Protein AF-A0A7S2RE40-F1 (afdb_monomer_lite)

pLDDT: mean 74.84, std 20.54, range [27.86, 97.69]

InterPro domains:
  IPR007828 Inositol oxygenase [PF05153] (252-322)
  IPR016181 Acyl-CoA N-acyltransferase [SSF55729] (37-143)

Structure (mmCIF, N/CA/C/O backbone):
data_AF-A0A7S2RE40-F1
#
_entry.id   AF-A0A7S2RE40-F1
#
loop_
_atom_site.group_PDB
_atom_site.id
_atom_site.type_symbol
_atom_site.label_atom_id
_atom_site.label_alt_id
_atom_site.label_comp_id
_atom_site.label_asym_id
_atom_site.label_entity_id
_atom_site.label_seq_id
_atom_site.pdbx_PDB_ins_code
_atom_site.Cartn_x
_atom_site.Cartn_y
_atom_site.Cartn_z
_atom_site.occupancy
_atom_site.B_iso_or_equiv
_atom_site.auth_seq_id
_atom_site.auth_comp_id
_atom_site.auth_asym_id
_atom_site.auth_atom_id
_atom_site.pdbx_PDB_model_num
ATOM 1 N N . MET A 1 1 ? 23.275 22.420 17.110 1.00 30.58 1 MET A N 1
ATOM 2 C CA . MET A 1 1 ? 22.383 21.833 18.128 1.00 30.58 1 MET A CA 1
ATOM 3 C C . MET A 1 1 ? 21.553 20.824 17.375 1.00 30.58 1 MET A C 1
ATOM 5 O O . MET A 1 1 ? 20.639 21.214 16.664 1.00 30.58 1 MET A O 1
ATOM 9 N N . ASP A 1 2 ? 22.015 19.579 17.411 1.00 27.86 2 ASP A N 1
ATOM 10 C CA . ASP A 1 2 ? 21.487 18.476 16.618 1.00 27.86 2 ASP A CA 1
ATOM 11 C C . ASP A 1 2 ? 20.274 17.878 17.325 1.00 27.86 2 ASP A C 1
ATOM 13 O O . ASP A 1 2 ? 20.379 17.361 18.436 1.00 27.86 2 ASP A O 1
ATOM 17 N N . THR A 1 3 ? 19.116 17.952 16.681 1.00 31.30 3 THR A N 1
ATOM 18 C CA . THR A 1 3 ? 17.920 17.197 17.053 1.00 31.30 3 THR A CA 1
ATOM 19 C C . THR A 1 3 ? 17.956 15.858 16.322 1.00 31.30 3 THR A C 1
ATOM 21 O O . THR A 1 3 ? 17.430 15.729 15.219 1.00 31.30 3 THR A O 1
ATOM 24 N N . SER A 1 4 ? 18.626 14.863 16.906 1.00 29.97 4 SER A N 1
ATOM 25 C CA . SER A 1 4 ? 18.598 13.484 16.413 1.00 29.97 4 SER A CA 1
ATOM 26 C C . SER A 1 4 ? 17.434 12.725 17.056 1.00 29.97 4 SER A C 1
ATOM 28 O O . SER A 1 4 ? 17.599 12.105 18.106 1.00 29.97 4 SER A O 1
ATOM 30 N N . CYS A 1 5 ? 16.259 12.784 16.431 1.00 33.41 5 CYS A N 1
ATOM 31 C CA . CYS A 1 5 ? 15.168 11.846 16.698 1.00 33.41 5 CYS A CA 1
ATOM 32 C C . CYS A 1 5 ? 15.450 10.517 15.973 1.00 33.41 5 CYS A C 1
ATOM 34 O O . CYS A 1 5 ? 15.920 10.509 14.833 1.00 33.41 5 CYS A O 1
ATOM 36 N N . GLY A 1 6 ? 15.219 9.401 16.666 1.00 36.81 6 GLY A N 1
ATOM 37 C CA . GLY A 1 6 ? 15.663 8.051 16.310 1.00 36.81 6 GLY A CA 1
ATOM 38 C C . GLY A 1 6 ? 14.956 7.412 15.113 1.00 36.81 6 GLY A C 1
ATOM 39 O O . GLY A 1 6 ? 14.198 6.465 15.278 1.00 36.81 6 GLY A O 1
ATOM 40 N N . GLY A 1 7 ? 15.260 7.865 13.896 1.00 51.53 7 GLY A N 1
ATOM 41 C CA . GLY A 1 7 ? 15.004 7.074 12.690 1.00 51.53 7 GLY A CA 1
ATOM 42 C C . GLY A 1 7 ? 15.905 5.833 12.639 1.00 51.53 7 GLY A C 1
ATOM 43 O O . GLY A 1 7 ? 16.957 5.795 13.281 1.00 51.53 7 GLY A O 1
ATOM 44 N N . ASP A 1 8 ? 15.554 4.841 11.813 1.00 61.94 8 ASP A N 1
ATOM 45 C CA . ASP A 1 8 ? 16.263 3.556 11.593 1.00 61.94 8 ASP A CA 1
ATOM 46 C C . ASP A 1 8 ? 17.731 3.718 11.100 1.00 61.94 8 ASP A C 1
ATOM 48 O O . ASP A 1 8 ? 18.407 2.777 10.685 1.00 61.94 8 ASP A O 1
ATOM 52 N N . GLY A 1 9 ? 18.251 4.950 11.107 1.00 80.56 9 GLY A N 1
ATOM 53 C CA . GLY A 1 9 ? 19.592 5.336 10.703 1.00 80.56 9 GLY A CA 1
ATOM 54 C C . GLY A 1 9 ? 19.871 5.077 9.236 1.00 80.56 9 GLY A C 1
ATOM 55 O O . GLY A 1 9 ? 21.042 5.032 8.851 1.00 80.56 9 GLY A O 1
ATOM 56 N N . ILE A 1 10 ? 18.824 4.838 8.442 1.00 86.44 10 ILE A N 1
ATOM 57 C CA . ILE A 1 10 ? 18.931 4.565 7.019 1.00 86.44 10 ILE A CA 1
ATOM 58 C C . ILE A 1 10 ? 18.958 5.887 6.271 1.00 86.44 10 ILE A C 1
ATOM 60 O O . ILE A 1 10 ? 18.039 6.692 6.378 1.00 86.44 10 ILE A O 1
ATOM 64 N N . ARG A 1 11 ? 20.008 6.089 5.479 1.00 90.12 11 ARG A N 1
ATOM 65 C CA . ARG A 1 11 ? 20.121 7.226 4.562 1.00 90.12 11 ARG A CA 1
ATOM 66 C C . ARG A 1 11 ? 20.446 6.732 3.163 1.00 90.12 11 ARG A C 1
ATOM 68 O O . ARG A 1 11 ? 21.231 5.794 3.010 1.00 90.12 11 ARG A O 1
ATOM 75 N N . ILE A 1 12 ? 19.848 7.359 2.158 1.00 89.44 12 ILE A N 1
ATOM 76 C CA . ILE A 1 12 ? 20.168 7.120 0.752 1.00 89.44 12 ILE A CA 1
ATOM 77 C C . ILE A 1 12 ? 20.999 8.305 0.275 1.00 89.44 12 ILE A C 1
ATOM 79 O O . ILE A 1 12 ? 20.572 9.448 0.390 1.00 89.44 12 ILE A O 1
ATOM 83 N N . GLU A 1 13 ? 22.191 8.030 -0.233 1.00 92.69 13 GLU A N 1
ATOM 84 C CA . GLU A 1 13 ? 23.054 9.020 -0.867 1.00 92.69 13 GLU A CA 1
ATOM 85 C C . GLU A 1 13 ? 23.056 8.799 -2.374 1.00 92.69 13 GLU A C 1
ATOM 87 O O . GLU A 1 13 ? 23.103 7.660 -2.849 1.00 92.69 13 GLU A O 1
ATOM 92 N N . PHE A 1 14 ? 23.032 9.899 -3.113 1.00 92.69 14 PHE A N 1
ATOM 93 C CA . PHE A 1 14 ? 23.132 9.925 -4.562 1.00 92.69 14 PHE A CA 1
ATOM 94 C C . PHE A 1 14 ? 24.515 10.436 -4.971 1.00 92.69 14 PHE A C 1
ATOM 96 O O . PHE A 1 14 ? 25.034 11.386 -4.386 1.00 92.69 14 PHE A O 1
ATOM 103 N N . ALA A 1 15 ? 25.111 9.796 -5.971 1.00 89.25 15 ALA A N 1
ATOM 104 C CA . ALA A 1 15 ? 26.361 10.215 -6.580 1.00 89.25 15 ALA A CA 1
ATOM 105 C C . ALA A 1 15 ? 26.282 10.037 -8.098 1.00 89.25 15 ALA A C 1
ATOM 107 O O . ALA A 1 15 ? 25.867 8.986 -8.590 1.00 89.25 15 ALA A O 1
ATOM 108 N N . GLN A 1 16 ? 26.739 11.049 -8.826 1.00 88.62 16 GLN A N 1
ATOM 109 C CA . GLN A 1 16 ? 26.875 11.027 -10.276 1.00 88.62 16 GLN A CA 1
ATOM 110 C C . GLN A 1 16 ? 28.360 10.950 -10.639 1.00 88.62 16 GLN A C 1
ATOM 112 O O . GLN A 1 16 ? 29.191 11.608 -10.013 1.00 88.62 16 GLN A O 1
ATOM 117 N N . SER A 1 17 ? 28.701 10.122 -11.625 1.00 84.50 17 SER A N 1
ATOM 118 C CA . SER A 1 17 ? 30.052 10.109 -12.188 1.00 84.50 17 SER A CA 1
ATOM 119 C C . SER A 1 17 ? 30.220 11.277 -13.162 1.00 84.50 17 SER A C 1
ATOM 121 O O . SER A 1 17 ? 29.379 11.476 -14.029 1.00 84.50 17 SER A O 1
ATOM 123 N N . GLU A 1 18 ? 31.313 12.037 -13.062 1.00 71.38 18 GLU A N 1
ATOM 124 C CA . GLU A 1 18 ? 31.610 13.129 -14.009 1.00 71.38 18 GLU A CA 1
ATOM 125 C C . GLU A 1 18 ? 32.033 12.609 -15.394 1.00 71.38 18 GLU A C 1
ATOM 127 O O . GLU A 1 18 ? 31.922 13.314 -16.393 1.00 71.38 18 GLU A O 1
ATOM 132 N N . VAL A 1 19 ? 32.531 11.369 -15.458 1.00 72.06 19 VAL A N 1
ATOM 133 C CA . VAL A 1 19 ? 33.179 10.795 -16.654 1.00 72.06 19 VAL A CA 1
ATOM 134 C C . VAL A 1 19 ? 32.246 9.853 -17.425 1.00 72.06 19 VAL A C 1
ATOM 136 O O . VAL A 1 19 ? 32.556 9.427 -18.533 1.00 72.06 19 VAL A O 1
ATOM 139 N N . GLY A 1 20 ? 31.078 9.532 -16.872 1.00 63.50 20 GLY A N 1
ATOM 140 C CA . GLY A 1 20 ? 30.111 8.650 -17.511 1.00 63.50 20 GLY A CA 1
ATOM 141 C C . GLY A 1 20 ? 28.699 9.031 -17.121 1.00 63.50 20 GLY A C 1
ATOM 142 O O . GLY A 1 20 ? 28.469 9.534 -16.027 1.00 63.50 20 GLY A O 1
ATOM 143 N N . HIS A 1 21 ? 27.742 8.744 -17.995 1.00 86.50 21 HIS A N 1
ATOM 144 C CA . HIS A 1 21 ? 26.311 8.863 -17.724 1.00 86.50 21 HIS A CA 1
ATOM 145 C C . HIS A 1 21 ? 25.829 7.809 -16.700 1.00 86.50 21 HIS A C 1
ATOM 147 O O . HIS A 1 21 ? 24.783 7.189 -16.859 1.00 86.50 21 HIS A O 1
ATOM 153 N N . GLU A 1 22 ? 26.629 7.555 -15.664 1.00 93.50 22 GLU A N 1
ATOM 154 C CA . GLU A 1 22 ? 26.381 6.596 -14.603 1.00 93.50 22 GLU A CA 1
ATOM 155 C C . GLU A 1 22 ? 25.945 7.310 -13.326 1.00 93.50 22 GLU A C 1
ATOM 157 O O . GLU A 1 22 ? 26.607 8.218 -12.812 1.00 93.50 22 GLU A O 1
ATOM 162 N N . TYR A 1 23 ? 24.844 6.815 -12.780 1.00 94.81 23 TYR A N 1
ATOM 163 C CA . TYR A 1 23 ? 24.169 7.329 -11.605 1.00 94.81 23 TYR A CA 1
ATOM 164 C C . TYR A 1 23 ? 24.127 6.248 -10.541 1.00 94.81 23 TYR A C 1
ATOM 166 O O . TYR A 1 23 ? 23.793 5.090 -10.813 1.00 94.81 23 TYR A O 1
ATOM 174 N N . LYS A 1 24 ? 24.490 6.615 -9.316 1.00 96.56 24 LYS A N 1
ATOM 175 C CA . LYS A 1 24 ? 24.690 5.674 -8.225 1.00 96.56 24 LYS A CA 1
ATOM 176 C C . LYS A 1 24 ? 23.915 6.104 -6.992 1.00 96.56 24 LYS A C 1
ATOM 178 O O . LYS A 1 24 ? 24.128 7.186 -6.459 1.00 96.56 24 LYS A O 1
ATOM 183 N N . TRP A 1 25 ? 23.103 5.190 -6.478 1.00 97.00 25 TRP A N 1
ATOM 184 C CA . TRP A 1 25 ? 22.417 5.335 -5.201 1.00 97.00 25 TRP A CA 1
ATOM 185 C C . TRP A 1 25 ? 23.018 4.363 -4.197 1.00 97.00 25 TRP A C 1
ATOM 187 O O . TRP A 1 25 ? 23.187 3.173 -4.479 1.00 97.00 25 TRP A O 1
ATOM 197 N N . LEU A 1 26 ? 23.360 4.864 -3.018 1.00 96.19 26 LEU A N 1
ATOM 198 C CA . LEU A 1 26 ? 23.956 4.102 -1.931 1.00 96.19 26 LEU A CA 1
ATOM 199 C C . LEU A 1 26 ? 23.082 4.200 -0.692 1.00 96.19 26 LEU A C 1
ATOM 201 O O . LEU A 1 26 ? 22.764 5.289 -0.237 1.00 96.19 26 LEU A O 1
ATOM 205 N N . VAL A 1 27 ? 22.742 3.057 -0.107 1.00 93.44 27 VAL A N 1
ATOM 206 C CA . VAL A 1 27 ? 22.011 3.003 1.163 1.00 93.44 27 VAL A CA 1
ATOM 207 C C . VAL A 1 27 ? 23.009 2.775 2.281 1.00 93.44 27 VAL A C 1
ATOM 209 O O . VAL A 1 27 ? 23.760 1.799 2.238 1.00 93.44 27 VAL A O 1
ATOM 212 N N . PHE A 1 28 ? 23.000 3.623 3.298 1.00 93.75 28 PHE A N 1
ATOM 213 C CA . PHE A 1 28 ? 23.795 3.475 4.514 1.00 93.75 28 PHE A CA 1
ATOM 214 C C . PHE A 1 28 ? 22.885 3.231 5.707 1.00 93.75 28 PHE A C 1
ATOM 216 O O . PHE A 1 28 ? 21.726 3.620 5.685 1.00 93.75 28 PHE A O 1
ATOM 223 N N . HIS A 1 29 ? 23.422 2.580 6.735 1.00 92.56 29 HIS A N 1
ATOM 224 C CA . HIS A 1 29 ? 22.742 2.352 8.004 1.00 92.56 29 HIS A CA 1
ATOM 225 C C . HIS A 1 29 ? 23.676 2.762 9.138 1.00 92.56 29 HIS A C 1
ATOM 227 O O . HIS A 1 29 ? 24.836 2.351 9.135 1.00 92.56 29 HIS A O 1
ATOM 233 N N . GLN A 1 30 ? 23.179 3.510 10.123 1.00 91.88 30 GLN A N 1
ATOM 234 C CA . GLN A 1 30 ? 23.982 4.089 11.210 1.00 91.88 30 GLN A CA 1
ATOM 235 C C . GLN A 1 30 ? 24.894 3.085 11.932 1.00 91.88 30 GLN A C 1
ATOM 237 O O . GLN A 1 30 ? 26.035 3.391 12.262 1.00 91.88 30 GLN A O 1
ATOM 242 N N . SER A 1 31 ? 24.423 1.849 12.132 1.00 88.81 31 SER A N 1
ATOM 243 C CA . SER A 1 31 ? 25.182 0.807 12.840 1.00 88.81 31 SER A CA 1
ATOM 244 C C . SER A 1 31 ? 26.182 0.030 11.975 1.00 88.81 31 SER A C 1
ATOM 246 O O . SER A 1 31 ? 26.840 -0.890 12.470 1.00 88.81 31 SER A O 1
ATOM 248 N N . LYS A 1 32 ? 26.285 0.320 10.672 1.00 92.50 32 LYS A N 1
ATOM 249 C CA . LYS A 1 32 ? 27.131 -0.436 9.740 1.00 92.50 32 LYS A CA 1
ATOM 250 C C . LYS A 1 32 ? 28.092 0.485 9.007 1.00 92.50 32 LYS A C 1
ATOM 252 O O . LYS A 1 32 ? 27.717 1.506 8.449 1.00 92.50 32 LYS A O 1
ATOM 257 N N . ARG A 1 33 ? 29.354 0.058 8.936 1.00 92.75 33 ARG A N 1
ATOM 258 C CA . ARG A 1 33 ? 30.359 0.719 8.105 1.00 92.75 33 ARG A CA 1
ATOM 259 C C . ARG A 1 33 ? 30.141 0.370 6.627 1.00 92.75 33 ARG A C 1
ATOM 261 O O . ARG A 1 33 ? 30.079 -0.808 6.255 1.00 92.75 33 ARG A O 1
ATOM 268 N N . GLY A 1 34 ? 30.095 1.407 5.793 1.00 93.94 34 GLY A N 1
ATOM 269 C CA . GLY A 1 34 ? 29.900 1.305 4.345 1.00 93.94 34 GLY A CA 1
ATOM 270 C C . GLY A 1 34 ? 28.441 1.084 3.938 1.00 93.94 34 GLY A C 1
ATOM 271 O O . GLY A 1 34 ? 27.557 0.955 4.783 1.00 93.94 34 GLY A O 1
ATOM 272 N N . SER A 1 35 ? 28.188 1.026 2.630 1.00 95.38 35 SER A N 1
ATOM 273 C CA . SER A 1 35 ? 26.824 0.889 2.120 1.00 95.38 35 SER A CA 1
ATOM 274 C C . SER A 1 35 ? 26.254 -0.516 2.363 1.00 95.38 35 SER A C 1
ATOM 276 O O . SER A 1 35 ? 26.930 -1.542 2.197 1.00 95.38 35 SER A O 1
ATOM 278 N N . ILE A 1 36 ? 24.992 -0.560 2.786 1.00 96.88 36 ILE A N 1
ATOM 279 C CA . ILE A 1 36 ? 24.172 -1.765 2.956 1.00 96.88 36 ILE A CA 1
ATOM 280 C C . ILE A 1 36 ? 23.326 -2.082 1.717 1.00 96.88 36 ILE A C 1
ATOM 282 O O . ILE A 1 36 ? 22.855 -3.210 1.575 1.00 96.88 36 ILE A O 1
ATOM 286 N N . GLY A 1 37 ? 23.178 -1.116 0.812 1.00 96.44 37 GLY A N 1
ATOM 287 C CA . GLY A 1 37 ? 22.546 -1.281 -0.488 1.00 96.44 37 GLY A CA 1
ATOM 288 C C . GLY A 1 37 ? 23.217 -0.404 -1.538 1.00 96.44 37 GLY A C 1
ATOM 289 O O . GLY A 1 37 ? 23.826 0.615 -1.208 1.00 96.44 37 GLY A O 1
ATOM 290 N N . LYS A 1 38 ? 23.138 -0.819 -2.799 1.00 97.56 38 LYS A N 1
ATOM 291 C CA . LYS A 1 38 ? 23.597 -0.031 -3.944 1.00 97.56 38 LYS A CA 1
ATOM 292 C C . LYS A 1 38 ? 22.682 -0.252 -5.141 1.00 97.56 38 LYS A C 1
ATOM 294 O O . LYS A 1 38 ? 22.248 -1.383 -5.363 1.00 97.56 38 LYS A O 1
ATOM 299 N N . LEU A 1 39 ? 22.464 0.803 -5.913 1.00 97.69 39 LEU A N 1
ATOM 300 C CA . LEU A 1 39 ? 21.902 0.756 -7.256 1.00 97.69 39 LEU A CA 1
ATOM 301 C C . LEU A 1 39 ? 22.803 1.569 -8.185 1.00 97.69 39 LEU A C 1
ATOM 303 O O . LEU A 1 39 ? 23.262 2.645 -7.805 1.00 97.69 39 LEU A O 1
ATOM 307 N N . LEU A 1 40 ? 23.081 1.032 -9.370 1.00 96.69 40 LEU A N 1
ATOM 308 C CA . LEU A 1 40 ? 23.791 1.725 -10.440 1.00 96.69 40 LEU A CA 1
ATOM 309 C C . LEU A 1 40 ? 22.920 1.705 -11.694 1.00 96.69 40 LEU A C 1
ATOM 311 O O . LEU A 1 40 ? 22.532 0.625 -12.148 1.00 96.69 40 LEU A O 1
ATOM 315 N N . ALA A 1 41 ? 22.651 2.878 -12.248 1.00 96.06 41 ALA A N 1
ATOM 316 C CA . ALA A 1 41 ? 21.994 3.040 -13.534 1.00 96.06 41 ALA A CA 1
ATOM 317 C C . ALA A 1 41 ? 22.924 3.765 -14.503 1.00 96.06 41 ALA A C 1
ATOM 319 O O . ALA A 1 41 ? 23.727 4.602 -14.102 1.00 96.06 41 ALA A O 1
ATOM 320 N N . GLU A 1 42 ? 22.814 3.429 -15.777 1.00 93.69 42 GLU A N 1
ATOM 321 C CA . GLU A 1 42 ? 23.475 4.110 -16.876 1.00 93.69 42 GLU A CA 1
ATOM 322 C C . GLU A 1 42 ? 22.404 4.727 -17.766 1.00 93.69 42 GLU A C 1
ATOM 324 O O . GLU A 1 42 ? 21.482 4.050 -18.216 1.00 93.69 42 GLU A O 1
ATOM 329 N N . TYR A 1 43 ? 22.528 6.019 -18.011 1.00 88.69 43 TYR A N 1
ATOM 330 C CA . TYR A 1 43 ? 21.716 6.745 -18.967 1.00 88.69 43 TYR A CA 1
ATOM 331 C C . TYR A 1 43 ? 22.397 6.671 -20.330 1.00 88.69 43 TYR A C 1
ATOM 333 O O . TYR A 1 43 ? 23.551 7.073 -20.481 1.00 88.69 43 TYR A O 1
ATOM 341 N N . LYS A 1 44 ? 21.702 6.138 -21.334 1.00 78.62 44 LYS A N 1
ATOM 342 C CA . LYS A 1 44 ? 22.217 6.119 -22.701 1.00 78.62 44 LYS A CA 1
ATOM 343 C C . LYS A 1 44 ? 21.515 7.206 -23.495 1.00 78.62 44 LYS A C 1
ATOM 345 O O . LYS A 1 44 ? 20.367 7.051 -23.892 1.00 78.62 44 LYS A O 1
ATOM 350 N N . CYS A 1 45 ? 22.234 8.293 -23.756 1.00 62.25 45 CYS A N 1
ATOM 351 C CA . CYS A 1 45 ? 21.846 9.233 -24.796 1.00 62.25 45 CYS A CA 1
ATOM 352 C C . CYS A 1 45 ? 22.152 8.558 -26.140 1.00 62.25 45 CYS A C 1
ATOM 354 O O . CYS A 1 45 ? 23.290 8.582 -26.602 1.00 62.25 45 CYS A O 1
ATOM 356 N N . THR A 1 46 ? 21.197 7.825 -26.709 1.00 57.16 46 THR A N 1
ATOM 357 C CA . THR A 1 46 ? 21.349 7.304 -28.071 1.00 57.16 46 THR A CA 1
ATOM 358 C C . THR A 1 46 ? 20.880 8.365 -29.054 1.00 57.16 46 THR A C 1
ATOM 360 O O . THR A 1 46 ? 19.731 8.788 -28.972 1.00 57.16 46 THR A O 1
ATOM 363 N N . ASP A 1 47 ? 21.720 8.722 -30.025 1.00 55.47 47 ASP A N 1
ATOM 364 C CA . ASP A 1 47 ? 21.368 9.629 -31.131 1.00 55.47 47 ASP A CA 1
ATOM 365 C C . ASP A 1 47 ? 20.243 9.077 -32.047 1.00 55.47 47 ASP A C 1
ATOM 367 O O . ASP A 1 47 ? 19.784 9.759 -32.960 1.00 55.47 47 ASP A O 1
ATOM 371 N N . GLU A 1 48 ? 19.785 7.837 -31.824 1.00 46.34 48 GLU A N 1
ATOM 372 C CA . GLU A 1 48 ? 18.902 7.079 -32.724 1.00 46.34 48 GLU A CA 1
ATOM 373 C C . GLU A 1 48 ? 17.412 7.038 -32.317 1.00 46.34 48 GLU A C 1
ATOM 375 O O . GLU A 1 48 ? 16.636 6.282 -32.902 1.00 46.34 48 GLU A O 1
ATOM 380 N N . GLY A 1 49 ? 16.954 7.853 -31.359 1.00 54.66 49 GLY A N 1
ATOM 381 C CA . GLY A 1 49 ? 15.531 7.870 -30.998 1.00 54.66 49 GLY A CA 1
ATOM 382 C C . GLY A 1 49 ? 15.069 9.108 -30.226 1.00 54.66 49 GLY A C 1
ATOM 383 O O . GLY A 1 49 ? 15.874 9.756 -29.566 1.00 54.66 49 GLY A O 1
ATOM 384 N N . PRO A 1 50 ? 13.765 9.446 -30.286 1.00 50.03 50 PRO A N 1
ATOM 385 C CA . PRO A 1 50 ? 13.216 10.646 -29.653 1.00 50.03 50 PRO A CA 1
ATOM 386 C C . PRO A 1 50 ? 13.164 10.581 -28.120 1.00 50.03 50 PRO A C 1
ATOM 388 O O . PRO A 1 50 ? 12.966 11.619 -27.498 1.00 50.03 50 PRO A O 1
ATOM 391 N N . ASN A 1 51 ? 13.348 9.402 -27.514 1.00 58.28 51 ASN A N 1
ATOM 392 C CA . ASN A 1 51 ? 13.245 9.218 -26.071 1.00 58.28 51 ASN A CA 1
ATOM 393 C C . ASN A 1 51 ? 14.440 8.415 -25.527 1.00 58.28 51 ASN A C 1
ATOM 395 O O . ASN A 1 51 ? 14.611 7.260 -25.928 1.00 58.28 51 ASN A O 1
ATOM 399 N N . PRO A 1 52 ? 15.253 8.983 -24.621 1.00 68.06 52 PRO A N 1
ATOM 400 C CA . PRO A 1 52 ? 16.359 8.260 -24.015 1.00 68.06 52 PRO A CA 1
ATOM 401 C C . PRO A 1 52 ? 15.833 7.246 -22.991 1.00 68.06 52 PRO A C 1
ATOM 403 O O . PRO A 1 52 ? 15.037 7.577 -22.108 1.00 68.06 52 PRO A O 1
ATOM 406 N N . ASP A 1 53 ? 16.306 6.006 -23.098 1.00 82.88 53 ASP A N 1
ATOM 407 C CA . ASP A 1 53 ? 16.074 4.973 -22.094 1.00 82.88 53 ASP A CA 1
ATOM 408 C C . ASP A 1 53 ? 17.306 4.820 -21.196 1.00 82.88 53 ASP A C 1
ATOM 410 O O . ASP A 1 53 ? 18.459 4.855 -21.642 1.00 82.88 53 ASP A O 1
ATOM 414 N N . ALA A 1 54 ? 17.062 4.581 -19.912 1.00 93.06 54 ALA A N 1
ATOM 415 C CA . ALA A 1 54 ? 18.104 4.223 -18.960 1.00 93.06 54 ALA A CA 1
ATOM 416 C C . ALA A 1 54 ? 18.218 2.701 -18.799 1.00 93.06 54 ALA A C 1
ATOM 418 O O . ALA A 1 54 ? 17.288 1.942 -19.081 1.00 93.06 54 ALA A O 1
ATOM 419 N N . PHE A 1 55 ? 19.355 2.236 -18.288 1.00 94.25 55 PHE A N 1
ATOM 420 C CA . PHE A 1 55 ? 19.594 0.830 -17.990 1.00 94.25 55 PHE A CA 1
ATOM 421 C C . PHE A 1 55 ? 20.145 0.650 -16.574 1.00 94.25 55 PHE A C 1
ATOM 423 O O . PHE A 1 55 ? 21.186 1.204 -16.223 1.00 94.25 55 PHE A O 1
ATOM 430 N N . ILE A 1 56 ? 19.482 -0.156 -15.746 1.00 96.19 56 ILE A N 1
ATOM 431 C CA . ILE A 1 56 ? 19.966 -0.491 -14.402 1.00 96.19 56 ILE A CA 1
ATOM 432 C C . ILE A 1 56 ? 20.981 -1.627 -14.520 1.00 96.19 56 ILE A C 1
ATOM 434 O O . ILE A 1 56 ? 20.627 -2.772 -14.790 1.00 96.19 56 ILE A O 1
ATOM 438 N N . LYS A 1 57 ? 22.255 -1.306 -14.273 1.00 94.75 57 LYS A N 1
ATOM 439 C CA . LYS A 1 57 ? 23.377 -2.257 -14.326 1.00 94.75 57 LYS A CA 1
ATOM 440 C C . LYS A 1 57 ? 23.409 -3.187 -13.124 1.00 94.75 57 LYS A C 1
ATOM 442 O O . LYS A 1 57 ? 23.751 -4.357 -13.240 1.00 94.75 57 LYS A O 1
ATOM 447 N N . THR A 1 58 ? 23.139 -2.657 -11.934 1.00 95.19 58 THR A N 1
ATOM 448 C CA . THR A 1 58 ? 23.163 -3.467 -10.717 1.00 95.19 58 THR A CA 1
ATOM 449 C C . THR A 1 58 ? 22.249 -2.896 -9.655 1.00 95.19 58 THR A C 1
ATOM 451 O O . THR A 1 58 ? 22.164 -1.685 -9.464 1.00 95.19 58 THR A O 1
ATOM 454 N N . ILE A 1 59 ? 21.622 -3.793 -8.907 1.00 96.44 59 ILE A N 1
ATOM 455 C CA . ILE A 1 59 ? 20.964 -3.500 -7.646 1.00 96.44 59 ILE A CA 1
ATOM 456 C C . ILE A 1 59 ? 21.328 -4.598 -6.656 1.00 96.44 59 ILE A C 1
ATOM 458 O O . ILE A 1 59 ? 21.316 -5.786 -6.971 1.00 96.44 59 ILE A O 1
ATOM 462 N N . SER A 1 60 ? 21.695 -4.215 -5.439 1.00 96.12 60 SER A N 1
ATOM 463 C CA . SER A 1 60 ? 21.993 -5.195 -4.400 1.00 96.12 60 SER A CA 1
ATOM 464 C C . SER A 1 60 ? 21.722 -4.633 -3.018 1.00 96.12 60 SER A C 1
ATOM 466 O O . SER A 1 60 ? 21.982 -3.464 -2.741 1.00 96.12 60 SER A O 1
ATOM 468 N N . VAL A 1 61 ? 21.230 -5.502 -2.140 1.00 95.56 61 VAL A N 1
ATOM 469 C CA . VAL A 1 61 ? 21.025 -5.234 -0.717 1.00 95.56 61 VAL A CA 1
ATOM 470 C C . VAL A 1 61 ? 21.671 -6.371 0.066 1.00 95.56 61 VAL A C 1
ATOM 472 O O . VAL A 1 61 ? 21.482 -7.552 -0.264 1.00 95.56 61 VAL A O 1
ATOM 475 N N . ARG A 1 62 ? 22.454 -6.025 1.094 1.00 95.12 62 ARG A N 1
ATOM 476 C CA . ARG A 1 62 ? 23.109 -7.001 1.976 1.00 95.12 62 ARG A CA 1
ATOM 477 C C . ARG A 1 62 ? 22.071 -7.922 2.616 1.00 95.12 62 ARG A C 1
ATOM 479 O O . ARG A 1 62 ? 21.013 -7.458 3.029 1.00 95.12 62 ARG A O 1
ATOM 486 N N . ASN A 1 63 ? 22.402 -9.207 2.765 1.00 94.06 63 ASN A N 1
ATOM 487 C CA . ASN A 1 63 ? 21.469 -10.244 3.232 1.00 94.06 63 ASN A CA 1
ATOM 488 C C . ASN A 1 63 ? 20.714 -9.870 4.515 1.00 94.06 63 ASN A C 1
ATOM 490 O O . ASN A 1 63 ? 19.502 -10.034 4.560 1.00 94.06 63 ASN A O 1
ATOM 494 N N . ALA A 1 64 ? 21.407 -9.299 5.505 1.00 92.75 64 ALA A N 1
ATOM 495 C CA . ALA A 1 64 ? 20.824 -8.899 6.790 1.00 92.75 64 ALA A CA 1
ATOM 496 C C . ALA A 1 64 ? 19.753 -7.790 6.697 1.00 92.75 64 ALA A C 1
ATOM 498 O O . ALA A 1 64 ? 19.027 -7.562 7.657 1.00 92.75 64 ALA A O 1
ATOM 499 N N . PHE A 1 65 ? 19.669 -7.098 5.558 1.00 90.25 65 PHE A N 1
ATOM 500 C CA . PHE A 1 65 ? 18.726 -6.007 5.305 1.00 90.25 65 PHE A CA 1
ATOM 501 C C . PHE A 1 65 ? 17.748 -6.323 4.162 1.00 90.25 65 PHE A C 1
ATOM 503 O O . PHE A 1 65 ? 16.960 -5.468 3.757 1.00 90.25 65 PHE A O 1
ATOM 510 N N . ARG A 1 66 ? 17.779 -7.548 3.619 1.00 88.50 66 ARG A N 1
ATOM 511 C CA . ARG A 1 66 ? 16.762 -8.012 2.666 1.00 88.50 66 ARG A CA 1
ATOM 512 C C . ARG A 1 66 ? 15.424 -8.193 3.391 1.00 88.50 66 ARG A C 1
ATOM 514 O O . ARG A 1 66 ? 15.397 -8.422 4.593 1.00 88.50 66 ARG A O 1
ATOM 521 N N . GLY A 1 67 ? 14.318 -8.073 2.657 1.00 83.94 67 GLY A N 1
ATOM 522 C CA . GLY A 1 67 ? 12.964 -8.120 3.229 1.00 83.94 67 GLY A CA 1
ATOM 523 C C . GLY A 1 67 ? 12.482 -6.799 3.839 1.00 83.94 67 GLY A C 1
ATOM 524 O O . GLY A 1 67 ? 11.329 -6.707 4.223 1.00 83.94 67 GLY A O 1
ATOM 525 N N . ARG A 1 68 ? 13.330 -5.761 3.873 1.00 84.50 68 ARG A N 1
ATOM 526 C CA . ARG A 1 68 ? 12.971 -4.399 4.315 1.00 84.50 68 ARG A CA 1
ATOM 527 C C . ARG A 1 68 ? 12.632 -3.449 3.159 1.00 84.50 68 ARG A C 1
ATOM 529 O O . ARG A 1 68 ? 12.800 -2.244 3.283 1.00 84.50 68 ARG A O 1
ATOM 536 N N . ASN A 1 69 ? 12.305 -3.987 1.984 1.00 84.69 69 ASN A N 1
ATOM 537 C CA . ASN A 1 69 ? 11.980 -3.226 0.764 1.00 84.69 69 ASN A CA 1
ATOM 538 C C . ASN A 1 69 ? 13.024 -2.201 0.285 1.00 84.69 69 ASN A C 1
ATOM 540 O O . ASN A 1 69 ? 12.740 -1.418 -0.615 1.00 84.69 69 ASN A O 1
ATOM 544 N N . LEU A 1 70 ? 14.259 -2.235 0.795 1.00 89.56 70 LEU A N 1
ATOM 545 C CA . LEU A 1 70 ? 15.308 -1.293 0.384 1.00 89.56 70 LEU A CA 1
ATOM 546 C C . LEU A 1 70 ? 15.608 -1.353 -1.117 1.00 89.56 70 LEU A C 1
ATOM 548 O O . LEU A 1 70 ? 15.942 -0.338 -1.716 1.00 89.56 70 LEU A O 1
ATOM 552 N N . ALA A 1 71 ? 15.469 -2.530 -1.732 1.00 92.62 71 ALA A N 1
ATOM 553 C CA . ALA A 1 71 ? 15.611 -2.680 -3.177 1.00 92.62 71 ALA A CA 1
ATOM 554 C C . ALA A 1 71 ? 14.494 -1.945 -3.936 1.00 92.62 71 ALA A C 1
ATOM 556 O O . ALA A 1 71 ? 14.781 -1.237 -4.891 1.00 92.62 71 ALA A O 1
ATOM 557 N N . ILE A 1 72 ? 13.245 -2.054 -3.474 1.00 89.50 72 ILE A N 1
ATOM 558 C CA . ILE A 1 72 ? 12.115 -1.321 -4.056 1.00 89.50 72 ILE A CA 1
ATOM 559 C C . ILE A 1 72 ? 12.330 0.182 -3.889 1.00 89.50 72 ILE A C 1
ATOM 561 O O . ILE A 1 72 ? 12.260 0.908 -4.869 1.00 89.50 72 ILE A O 1
ATOM 565 N N . LYS A 1 73 ? 12.708 0.648 -2.691 1.00 86.88 73 LYS A N 1
ATOM 566 C CA . LYS A 1 73 ? 12.973 2.076 -2.458 1.00 86.88 73 LYS A CA 1
ATOM 567 C C . LYS A 1 73 ? 14.075 2.618 -3.372 1.00 86.88 73 LYS A C 1
ATOM 569 O O . LYS A 1 73 ? 13.911 3.691 -3.934 1.00 86.88 73 LYS A O 1
ATOM 574 N N . LEU A 1 74 ? 15.164 1.866 -3.555 1.00 93.38 74 LEU A N 1
ATOM 575 C CA . LEU A 1 74 ? 16.222 2.218 -4.505 1.00 93.38 74 LEU A CA 1
ATOM 576 C C . LEU A 1 74 ? 15.700 2.320 -5.944 1.00 93.38 74 LEU A C 1
ATOM 578 O O . LEU A 1 74 ? 16.056 3.268 -6.638 1.00 93.38 74 LEU A O 1
ATOM 582 N N . LEU A 1 75 ? 14.876 1.362 -6.385 1.00 95.19 75 LEU A N 1
ATOM 583 C CA . LEU A 1 75 ? 14.269 1.382 -7.719 1.00 95.19 75 LEU A CA 1
ATOM 584 C C . LEU A 1 75 ? 13.365 2.600 -7.893 1.00 95.19 75 LEU A C 1
ATOM 586 O O . LEU A 1 75 ? 13.510 3.297 -8.887 1.00 95.19 75 LEU A O 1
ATOM 590 N N . GLU A 1 76 ? 12.489 2.894 -6.932 1.00 88.62 76 GLU A N 1
ATOM 591 C CA . GLU A 1 76 ? 11.608 4.065 -6.998 1.00 88.62 76 GLU A CA 1
ATOM 592 C C . GLU A 1 76 ? 12.405 5.370 -7.056 1.00 88.62 76 GLU A C 1
ATOM 594 O O . GLU A 1 76 ? 12.208 6.158 -7.972 1.00 88.62 76 GLU A O 1
ATOM 599 N N . THR A 1 77 ? 13.379 5.566 -6.159 1.00 89.75 77 THR A N 1
ATOM 600 C CA . THR A 1 77 ? 14.222 6.774 -6.173 1.00 89.75 77 THR A CA 1
ATOM 601 C C . THR A 1 77 ? 14.990 6.925 -7.487 1.00 89.75 77 THR A C 1
ATOM 603 O O . THR A 1 77 ? 15.131 8.034 -7.994 1.00 89.75 77 THR A O 1
ATOM 606 N N . CYS A 1 78 ? 15.465 5.817 -8.062 1.00 94.06 78 CYS A N 1
ATOM 607 C CA . CYS A 1 78 ? 16.106 5.824 -9.371 1.00 94.06 78 CYS A CA 1
ATOM 608 C C . CYS A 1 78 ? 15.122 6.210 -10.483 1.00 94.06 78 CYS A C 1
ATOM 610 O O . CYS A 1 78 ? 15.424 7.102 -11.266 1.00 94.06 78 CYS A O 1
ATOM 612 N N . LYS A 1 79 ? 13.939 5.587 -10.535 1.00 93.69 79 LYS A N 1
ATOM 613 C CA . LYS A 1 79 ? 12.903 5.871 -11.540 1.00 93.69 79 LYS A CA 1
ATOM 614 C C . LYS A 1 79 ? 12.450 7.329 -11.507 1.00 93.69 79 LYS A C 1
ATOM 616 O O . LYS A 1 79 ? 12.368 7.938 -12.568 1.00 93.69 79 LYS A O 1
ATOM 621 N N . THR A 1 80 ? 12.202 7.878 -10.315 1.00 88.38 80 THR A N 1
ATOM 622 C CA . THR A 1 80 ? 11.842 9.292 -10.131 1.00 88.38 80 THR A CA 1
ATOM 623 C C . THR A 1 80 ? 12.915 10.193 -10.725 1.00 88.38 80 THR A C 1
ATOM 625 O O . THR A 1 80 ? 12.610 10.976 -11.612 1.00 88.38 80 THR A O 1
ATOM 628 N N . TYR A 1 81 ? 14.179 9.999 -10.341 1.00 90.62 81 TYR A N 1
ATOM 629 C CA . TYR A 1 81 ? 15.284 10.808 -10.857 1.00 90.62 81 TYR A CA 1
ATOM 630 C C . TYR A 1 81 ? 15.450 10.685 -12.381 1.00 90.62 81 TYR A C 1
ATOM 632 O O . TYR A 1 81 ? 15.604 11.670 -13.093 1.00 90.62 81 TYR A O 1
ATOM 640 N N . LEU A 1 82 ? 15.385 9.464 -12.919 1.00 90.81 82 LEU A N 1
ATOM 641 C CA . LEU A 1 82 ? 15.486 9.242 -14.363 1.00 90.81 82 LEU A CA 1
ATOM 642 C C . LEU A 1 82 ? 14.347 9.934 -15.127 1.00 90.81 82 LEU A C 1
ATOM 644 O O . LEU A 1 82 ? 14.582 10.479 -16.202 1.00 90.81 82 LEU A O 1
ATOM 648 N N . SER A 1 83 ? 13.128 9.917 -14.588 1.00 89.94 83 SER A N 1
ATOM 649 C CA . SER A 1 83 ? 11.965 10.533 -15.226 1.00 89.94 83 SER A CA 1
ATOM 650 C C . SER A 1 83 ? 11.958 12.056 -15.097 1.00 89.94 83 SER A C 1
ATOM 652 O O . SER A 1 83 ? 11.681 12.740 -16.077 1.00 89.94 83 SER A O 1
ATOM 654 N N . GLU A 1 84 ? 12.204 12.583 -13.899 1.00 86.31 84 GLU A N 1
ATOM 655 C CA . GLU A 1 84 ? 12.029 14.002 -13.571 1.00 86.31 84 GLU A CA 1
ATOM 656 C C . GLU A 1 84 ? 13.266 14.825 -13.930 1.00 86.31 84 GLU A C 1
ATOM 658 O O . GLU A 1 84 ? 13.142 15.867 -14.571 1.00 86.31 84 GLU A O 1
ATOM 663 N N . ASP A 1 85 ? 14.460 14.343 -13.579 1.00 87.12 85 ASP A N 1
ATOM 664 C CA . ASP A 1 85 ? 15.707 15.078 -13.798 1.00 87.12 85 ASP A CA 1
ATOM 665 C C . ASP A 1 85 ? 16.310 14.817 -15.184 1.00 87.12 85 ASP A C 1
ATOM 667 O O . ASP A 1 85 ? 16.940 15.708 -15.757 1.00 87.12 85 ASP A O 1
ATOM 671 N N . LEU A 1 86 ? 16.143 13.605 -15.733 1.00 87.81 86 LEU A N 1
ATOM 672 C CA . LEU A 1 86 ? 16.735 13.226 -17.028 1.00 87.81 86 LEU A CA 1
ATOM 673 C C . LEU A 1 86 ? 15.723 13.093 -18.174 1.00 87.81 86 LEU A C 1
ATOM 675 O O . LEU A 1 86 ? 16.137 12.881 -19.313 1.00 87.81 86 LEU A O 1
ATOM 679 N N . GLY A 1 87 ? 14.417 13.191 -17.905 1.00 87.25 87 GLY A N 1
ATOM 680 C CA . GLY A 1 87 ? 13.382 13.079 -18.939 1.00 87.25 87 GLY A CA 1
ATOM 681 C C . GLY A 1 87 ? 13.316 11.706 -19.621 1.00 87.25 87 GLY A C 1
ATOM 682 O O . GLY A 1 87 ? 12.867 11.609 -20.763 1.00 87.25 87 GLY A O 1
ATOM 683 N N . CYS A 1 88 ? 13.783 10.642 -18.959 1.00 89.06 88 CYS A N 1
ATOM 684 C CA . CYS A 1 88 ? 13.702 9.286 -19.496 1.00 89.06 88 CYS A CA 1
ATOM 685 C C . CYS A 1 88 ? 12.240 8.845 -19.592 1.00 89.06 88 CYS A C 1
ATOM 687 O O . CYS A 1 88 ? 11.482 9.005 -18.636 1.00 89.06 88 CYS A O 1
ATOM 689 N N . THR A 1 89 ? 11.861 8.193 -20.692 1.00 90.31 89 THR A N 1
ATOM 690 C CA . THR A 1 89 ? 10.518 7.590 -20.821 1.00 90.31 89 THR A CA 1
ATOM 691 C C . THR A 1 89 ? 10.467 6.143 -20.365 1.00 90.31 89 THR A C 1
ATOM 693 O O . THR A 1 89 ? 9.394 5.563 -20.237 1.00 90.31 89 THR A O 1
ATOM 696 N N . GLY A 1 90 ? 11.624 5.527 -20.141 1.00 92.31 90 GLY A N 1
ATOM 697 C CA . GLY A 1 90 ? 11.716 4.132 -19.762 1.00 92.31 90 GLY A CA 1
ATOM 698 C C . GLY A 1 90 ? 13.036 3.799 -19.089 1.00 92.31 90 GLY A C 1
ATOM 699 O O . GLY A 1 90 ? 14.055 4.472 -19.256 1.00 92.31 90 GLY A O 1
ATOM 700 N N . VAL A 1 91 ? 13.009 2.720 -18.315 1.00 94.69 91 VAL A N 1
ATOM 701 C CA . VAL A 1 91 ? 14.204 2.109 -17.743 1.00 94.69 91 VAL A CA 1
ATOM 702 C C . VAL A 1 91 ? 14.163 0.598 -17.926 1.00 94.69 91 VAL A C 1
ATOM 704 O O . VAL A 1 91 ? 13.158 -0.065 -17.657 1.00 94.69 91 VAL A O 1
ATOM 707 N N . CYS A 1 92 ? 15.276 0.047 -18.390 1.00 94.81 92 CYS A N 1
ATOM 708 C CA . CYS A 1 92 ? 15.460 -1.375 -18.641 1.00 94.81 92 CYS A CA 1
ATOM 709 C C . CYS A 1 92 ? 16.387 -2.001 -17.592 1.00 94.81 92 CYS A C 1
ATOM 711 O O . CYS A 1 92 ? 17.235 -1.328 -17.006 1.00 94.81 92 CYS A O 1
ATOM 713 N N . LEU A 1 93 ? 16.240 -3.303 -17.361 1.00 95.56 93 LEU A N 1
ATOM 714 C CA . LEU A 1 93 ? 17.173 -4.101 -16.568 1.00 95.56 93 LEU A CA 1
ATOM 715 C C . LEU A 1 93 ? 17.215 -5.547 -17.056 1.00 95.56 93 LEU A C 1
ATOM 717 O O . LEU A 1 93 ? 16.305 -6.020 -17.740 1.00 95.56 93 LEU A O 1
ATOM 721 N N . GLU A 1 94 ? 18.254 -6.262 -16.644 1.00 94.31 94 GLU A N 1
ATOM 722 C CA . GLU A 1 94 ? 18.384 -7.705 -16.822 1.00 94.31 94 GLU A CA 1
ATOM 723 C C . GLU A 1 94 ? 18.315 -8.397 -15.456 1.00 94.31 94 GLU A C 1
ATOM 725 O O . GLU A 1 94 ? 19.164 -8.203 -14.587 1.00 94.31 94 GLU A O 1
ATOM 730 N N . ALA A 1 95 ? 17.267 -9.191 -15.236 1.00 94.19 95 ALA A N 1
ATOM 731 C CA . ALA A 1 95 ? 17.101 -9.949 -14.007 1.00 94.19 95 ALA A CA 1
ATOM 732 C C . ALA A 1 95 ? 17.833 -11.292 -14.117 1.00 94.19 95 ALA A C 1
ATOM 734 O O . ALA A 1 95 ? 17.342 -12.206 -14.776 1.00 94.19 95 ALA A O 1
ATOM 735 N N . GLU A 1 96 ? 18.984 -11.417 -13.455 1.00 93.81 96 GLU A N 1
ATOM 736 C CA . GLU A 1 96 ? 19.722 -12.680 -13.310 1.00 93.81 96 GLU A CA 1
ATOM 737 C C . GLU A 1 96 ? 19.058 -13.558 -12.243 1.00 93.81 96 GLU A C 1
ATOM 739 O O . GLU A 1 96 ? 19.394 -13.535 -11.057 1.00 93.81 96 GLU A O 1
ATOM 744 N N . GLU A 1 97 ? 18.030 -14.291 -12.649 1.00 90.31 97 GLU A N 1
ATOM 745 C CA . GLU A 1 97 ? 17.233 -15.102 -11.747 1.00 90.31 97 GLU A CA 1
ATOM 746 C C . GLU A 1 97 ? 17.803 -16.514 -11.605 1.00 90.31 97 GLU A C 1
ATOM 748 O O . GLU A 1 97 ? 17.910 -17.262 -12.574 1.00 90.31 97 GLU A O 1
ATOM 753 N N . ASP A 1 98 ? 18.112 -16.884 -10.365 1.00 90.50 98 ASP A N 1
ATOM 754 C CA . ASP A 1 98 ? 18.474 -18.242 -9.964 1.00 90.50 98 ASP A CA 1
ATOM 755 C C . ASP A 1 98 ? 17.344 -19.228 -10.307 1.00 90.50 98 ASP A C 1
ATOM 757 O O . ASP A 1 98 ? 16.207 -19.092 -9.837 1.00 90.50 98 ASP A O 1
ATOM 761 N N . MET A 1 99 ? 17.669 -20.242 -11.112 1.00 86.69 99 MET A N 1
ATOM 762 C CA . MET A 1 99 ? 16.719 -21.250 -11.583 1.00 86.69 99 MET A CA 1
ATOM 763 C C . MET A 1 99 ? 16.142 -22.106 -10.449 1.00 86.69 99 MET A C 1
ATOM 765 O O . MET A 1 99 ? 15.012 -22.578 -10.567 1.00 86.69 99 MET A O 1
ATOM 769 N N . SER A 1 100 ? 16.860 -22.265 -9.331 1.00 86.31 100 SER A N 1
ATOM 770 C CA . SER A 1 100 ? 16.355 -22.965 -8.141 1.00 86.31 100 SER A CA 1
ATOM 771 C C . SER A 1 100 ? 15.303 -22.151 -7.375 1.00 86.31 100 SER A C 1
ATOM 773 O O . SER A 1 100 ? 14.527 -22.697 -6.589 1.00 86.31 100 SER A O 1
ATOM 775 N N . ARG A 1 101 ? 15.245 -20.832 -7.612 1.00 82.31 101 ARG A N 1
ATOM 776 C CA . ARG A 1 101 ? 14.371 -19.868 -6.927 1.00 82.31 101 ARG A CA 1
ATOM 777 C C . ARG A 1 101 ? 13.566 -19.032 -7.920 1.00 82.31 101 ARG A C 1
ATOM 779 O O . ARG A 1 101 ? 13.472 -17.806 -7.798 1.00 82.31 101 ARG A O 1
ATOM 786 N N . HIS A 1 102 ? 12.967 -19.729 -8.878 1.00 81.81 102 HIS A N 1
ATOM 787 C CA . HIS A 1 102 ? 12.167 -19.157 -9.951 1.00 81.81 102 HIS A CA 1
ATOM 788 C C . HIS A 1 102 ? 11.090 -18.184 -9.446 1.00 81.81 102 HIS A C 1
ATOM 790 O O . HIS A 1 102 ? 10.385 -18.454 -8.474 1.00 81.81 102 HIS A O 1
ATOM 796 N N . GLY A 1 103 ? 10.945 -17.052 -10.133 1.00 80.31 103 GLY A N 1
ATOM 797 C CA . GLY A 1 103 ? 9.920 -16.044 -9.871 1.00 80.31 103 GLY A CA 1
ATOM 798 C C . GLY A 1 103 ? 10.225 -15.084 -8.721 1.00 80.31 103 GLY A C 1
ATOM 799 O O . GLY A 1 103 ? 9.506 -14.099 -8.571 1.00 80.31 103 GLY A O 1
ATOM 800 N N . LYS A 1 104 ? 11.273 -15.302 -7.916 1.00 86.88 104 LYS A N 1
ATOM 801 C CA . LYS A 1 104 ? 11.551 -14.424 -6.770 1.00 86.88 104 LYS A CA 1
ATOM 802 C C . LYS A 1 104 ? 12.168 -13.089 -7.178 1.00 86.88 104 LYS A C 1
ATOM 804 O O . LYS A 1 104 ? 11.734 -12.051 -6.684 1.00 86.88 104 LYS A O 1
ATOM 809 N N . LEU A 1 105 ? 13.186 -13.100 -8.041 1.00 90.69 105 LEU A N 1
ATOM 810 C CA . LEU A 1 105 ? 13.836 -11.858 -8.471 1.00 90.69 105 LEU A CA 1
ATOM 811 C C . LEU A 1 105 ? 12.983 -11.143 -9.521 1.00 90.69 105 LEU A C 1
ATOM 813 O O . LEU A 1 105 ? 12.768 -9.938 -9.418 1.00 90.69 105 LEU A O 1
ATOM 817 N N . VAL A 1 106 ? 12.423 -11.892 -10.473 1.00 91.88 106 VAL A N 1
ATOM 818 C CA . VAL A 1 106 ? 11.473 -11.339 -11.446 1.00 91.88 106 VAL A CA 1
ATOM 819 C C . VAL A 1 106 ? 10.228 -10.802 -10.738 1.00 91.88 106 VAL A C 1
ATOM 821 O O . VAL A 1 106 ? 9.737 -9.738 -11.101 1.00 91.88 106 VAL A O 1
ATOM 824 N N . GLY A 1 107 ? 9.741 -11.486 -9.698 1.00 87.94 107 GLY A N 1
ATOM 825 C CA . GLY A 1 107 ? 8.626 -11.025 -8.868 1.00 87.94 107 GLY A CA 1
ATOM 826 C C . GLY A 1 107 ? 8.910 -9.692 -8.174 1.00 87.94 107 GLY A C 1
ATOM 827 O O . GLY A 1 107 ? 8.069 -8.801 -8.229 1.00 87.94 107 GLY A O 1
ATOM 828 N N . LEU A 1 108 ? 10.114 -9.513 -7.613 1.00 89.62 108 LEU A N 1
ATOM 829 C CA . LEU A 1 108 ? 10.548 -8.240 -7.019 1.00 89.62 108 LEU A CA 1
ATOM 830 C C . LEU A 1 108 ? 10.517 -7.088 -8.037 1.00 89.62 108 LEU A C 1
ATOM 832 O O . LEU A 1 108 ? 10.067 -5.987 -7.726 1.00 89.62 108 LEU A O 1
ATOM 836 N N . TYR A 1 109 ? 10.999 -7.322 -9.258 1.00 94.75 109 TYR A N 1
ATOM 837 C CA . TYR A 1 109 ? 10.977 -6.286 -10.289 1.00 94.75 109 TYR A CA 1
ATOM 838 C C . TYR A 1 109 ? 9.568 -6.026 -10.817 1.00 94.75 109 TYR A C 1
ATOM 840 O O . TYR A 1 109 ? 9.212 -4.870 -11.038 1.00 94.75 109 TYR A O 1
ATOM 848 N N . LYS A 1 110 ? 8.729 -7.062 -10.938 1.00 89.69 110 LYS A N 1
ATOM 849 C CA . LYS A 1 110 ? 7.305 -6.896 -11.254 1.00 89.69 110 LYS A CA 1
ATOM 850 C C . LYS A 1 110 ? 6.594 -6.025 -10.224 1.00 89.69 110 LYS A C 1
ATOM 852 O O . LYS A 1 110 ? 5.896 -5.100 -10.622 1.00 89.69 110 LYS A O 1
ATOM 857 N N . SER A 1 111 ? 6.837 -6.242 -8.927 1.00 82.31 111 SER A N 1
ATOM 858 C CA . SER A 1 111 ? 6.272 -5.383 -7.876 1.00 82.31 111 SER A CA 1
ATOM 859 C C . SER A 1 111 ? 6.803 -3.947 -7.915 1.00 82.31 111 SER A C 1
ATOM 861 O O . SER A 1 111 ? 6.155 -3.049 -7.403 1.00 82.31 111 SER A O 1
ATOM 863 N N . ALA A 1 112 ? 7.960 -3.710 -8.542 1.00 86.44 112 ALA A N 1
ATOM 864 C CA . ALA A 1 112 ? 8.486 -2.368 -8.810 1.00 86.44 112 ALA A CA 1
ATOM 865 C C . ALA A 1 112 ? 7.996 -1.778 -10.152 1.00 86.44 112 ALA A C 1
ATOM 867 O O . ALA A 1 112 ? 8.539 -0.776 -10.624 1.00 86.44 112 ALA A O 1
ATOM 868 N N . GLY A 1 113 ? 7.010 -2.402 -10.806 1.00 89.06 113 GLY A N 1
ATOM 869 C CA . GLY A 1 113 ? 6.412 -1.926 -12.056 1.00 89.06 113 GLY A CA 1
ATOM 870 C C . GLY A 1 113 ? 7.150 -2.331 -13.336 1.00 89.06 113 GLY A C 1
ATOM 871 O O . GLY A 1 113 ? 6.824 -1.824 -14.411 1.00 89.06 113 GLY A O 1
ATOM 872 N N . PHE A 1 114 ? 8.131 -3.236 -13.268 1.00 94.00 114 PHE A N 1
ATOM 873 C CA . PHE A 1 114 ? 8.799 -3.755 -14.462 1.00 94.00 114 PHE A CA 1
ATOM 874 C C . PHE A 1 114 ? 7.991 -4.882 -15.111 1.00 94.00 114 PHE A C 1
ATOM 876 O O . PHE A 1 114 ? 7.476 -5.783 -14.448 1.00 94.00 114 PHE A O 1
ATOM 883 N N . LYS A 1 115 ? 7.953 -4.894 -16.440 1.00 93.62 115 LYS A N 1
ATOM 884 C CA . LYS A 1 115 ? 7.342 -5.952 -17.249 1.00 93.62 115 LYS A CA 1
ATOM 885 C C . LYS A 1 115 ? 8.421 -6.707 -18.010 1.00 93.62 115 LYS A C 1
ATOM 887 O O . LYS A 1 115 ? 9.410 -6.120 -18.439 1.00 93.62 115 LYS A O 1
ATOM 892 N N . VAL A 1 116 ? 8.233 -8.014 -18.171 1.00 92.38 116 VAL A N 1
ATOM 893 C CA . VAL A 1 116 ? 9.108 -8.830 -19.025 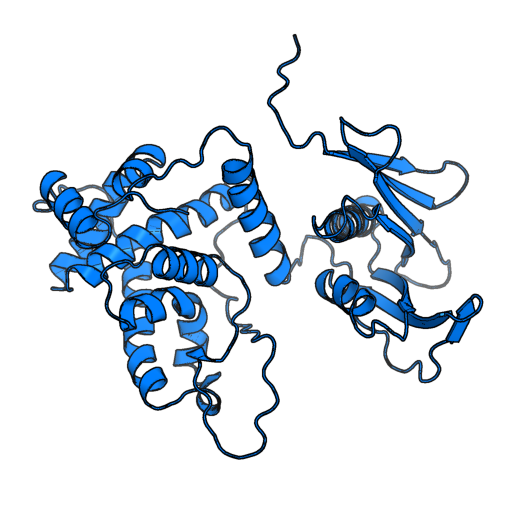1.00 92.38 116 VAL A CA 1
ATOM 894 C C . VAL A 1 116 ? 8.926 -8.367 -20.467 1.00 92.38 116 VAL A C 1
ATOM 896 O O . VAL A 1 116 ? 7.789 -8.231 -20.917 1.00 92.38 116 VAL A O 1
ATOM 899 N N . ILE A 1 117 ? 10.026 -8.120 -21.177 1.00 90.69 117 ILE A N 1
ATOM 900 C CA . ILE A 1 117 ? 9.973 -7.700 -22.580 1.00 90.69 117 ILE A CA 1
ATOM 901 C C . ILE A 1 117 ? 9.542 -8.911 -23.431 1.00 90.69 117 ILE A C 1
ATOM 903 O O . ILE A 1 117 ? 10.249 -9.923 -23.447 1.00 90.69 117 ILE A O 1
ATOM 907 N N . PRO A 1 118 ? 8.377 -8.864 -24.109 1.00 81.75 118 PRO A N 1
ATOM 908 C CA . PRO A 1 118 ? 7.871 -9.994 -24.880 1.00 81.75 118 PRO A CA 1
ATOM 909 C C . PRO A 1 118 ? 8.696 -10.220 -26.154 1.00 81.75 118 PRO A C 1
ATOM 911 O O . PRO A 1 118 ? 9.264 -9.293 -26.720 1.00 81.75 118 PRO A O 1
ATOM 914 N N . GLY A 1 119 ? 8.727 -11.463 -26.640 1.00 75.00 119 GLY A N 1
ATOM 915 C CA . GLY A 1 119 ? 9.343 -11.808 -27.929 1.00 75.00 119 GLY A CA 1
ATOM 916 C C . GLY A 1 119 ? 10.802 -12.267 -27.865 1.00 75.00 119 GLY A C 1
ATOM 917 O O . GLY A 1 119 ? 11.295 -12.817 -28.847 1.00 75.00 119 GLY A O 1
ATOM 918 N N . ILE A 1 120 ? 11.464 -12.158 -26.712 1.00 69.56 120 ILE A N 1
ATOM 919 C CA . ILE A 1 120 ? 12.784 -12.761 -26.486 1.00 69.56 120 ILE A CA 1
ATOM 920 C C . ILE A 1 120 ? 12.556 -14.222 -26.075 1.00 69.56 120 ILE A C 1
ATOM 922 O O . ILE A 1 120 ? 12.390 -14.541 -24.900 1.00 69.56 120 ILE A O 1
ATOM 926 N N . LYS A 1 121 ? 12.440 -15.106 -27.076 1.00 56.97 121 LYS A N 1
ATOM 927 C CA . LYS A 1 121 ? 12.222 -16.552 -26.868 1.00 56.97 121 LYS A CA 1
ATOM 928 C C . LYS A 1 121 ? 13.443 -17.256 -26.265 1.00 56.97 121 LYS A C 1
ATOM 930 O O . LYS A 1 121 ? 13.277 -18.284 -25.615 1.00 56.97 121 LYS A O 1
ATOM 935 N N . ASP A 1 122 ? 14.621 -16.653 -26.406 1.00 58.09 122 ASP A N 1
ATOM 936 C CA . ASP A 1 122 ? 15.885 -17.168 -25.893 1.00 58.09 122 ASP A CA 1
ATOM 937 C C . ASP A 1 122 ? 16.309 -16.343 -24.671 1.00 58.09 122 ASP A C 1
ATOM 939 O O . ASP A 1 122 ? 16.982 -15.319 -24.787 1.00 58.09 122 ASP A O 1
ATOM 943 N N . PHE A 1 123 ? 15.894 -16.757 -23.472 1.00 69.81 123 PHE A N 1
ATOM 944 C CA . PHE A 1 123 ? 16.527 -16.236 -22.261 1.00 69.81 123 PHE A CA 1
ATOM 945 C C . PHE A 1 123 ? 17.964 -16.760 -22.209 1.00 69.81 123 PHE A C 1
ATOM 947 O O . PHE A 1 123 ? 18.223 -17.951 -22.393 1.00 69.81 123 PHE A O 1
ATOM 954 N N . LYS A 1 124 ? 18.921 -15.869 -21.956 1.00 84.31 124 LYS A N 1
ATOM 955 C CA . LYS A 1 124 ? 20.320 -16.261 -21.795 1.00 84.31 124 LYS A CA 1
ATOM 956 C C . LYS A 1 124 ? 20.458 -17.048 -20.492 1.00 84.31 124 LYS A C 1
ATOM 958 O O . LYS A 1 124 ? 20.050 -16.565 -19.438 1.00 84.31 124 LYS A O 1
ATOM 963 N N . LEU A 1 125 ? 21.034 -18.245 -20.556 1.00 88.06 125 LEU A N 1
ATOM 964 C CA . LEU A 1 125 ? 21.435 -19.000 -19.370 1.00 88.06 125 LEU A CA 1
ATOM 965 C C . LEU A 1 125 ? 22.888 -18.668 -19.017 1.00 88.06 125 LEU A C 1
ATOM 967 O O . LEU A 1 125 ? 23.759 -18.647 -19.888 1.00 88.06 125 LEU A O 1
ATOM 971 N N . LEU A 1 126 ? 23.143 -18.402 -17.740 1.00 88.62 126 LEU A N 1
ATOM 972 C CA . LEU A 1 126 ? 24.470 -18.195 -17.173 1.00 88.62 126 LEU A CA 1
ATOM 973 C C . LEU A 1 126 ? 24.776 -19.335 -16.204 1.00 88.62 126 LEU A C 1
ATOM 975 O O . LEU A 1 126 ? 23.939 -19.695 -15.377 1.00 88.62 126 LEU A O 1
ATOM 979 N N . TYR A 1 127 ? 25.991 -19.865 -16.290 1.00 90.25 127 TYR A N 1
ATOM 980 C CA . TYR A 1 127 ? 26.480 -20.933 -15.425 1.00 90.25 127 TYR A CA 1
ATOM 981 C C . TYR A 1 127 ? 27.610 -20.389 -14.556 1.00 90.25 127 TYR A C 1
ATOM 983 O O . TYR A 1 127 ? 28.617 -19.912 -15.081 1.00 90.25 127 TYR A O 1
ATOM 991 N N . HIS A 1 128 ? 27.442 -20.462 -13.238 1.00 88.62 128 HIS A N 1
ATOM 992 C CA . HIS A 1 128 ? 28.454 -20.083 -12.254 1.00 88.62 128 HIS A CA 1
ATOM 993 C C . HIS A 1 128 ? 28.710 -21.275 -11.329 1.00 88.62 128 HIS A C 1
ATOM 995 O O . HIS A 1 128 ? 28.103 -21.412 -10.270 1.00 88.62 128 HIS A O 1
ATOM 1001 N N . GLY A 1 129 ? 29.606 -22.170 -11.755 1.00 91.44 129 GLY A N 1
ATOM 1002 C CA . GLY A 1 129 ? 29.820 -23.449 -11.076 1.00 91.44 129 GLY A CA 1
ATOM 1003 C C . GLY A 1 129 ? 28.590 -24.348 -11.206 1.00 91.44 129 GLY A C 1
ATOM 1004 O O . GLY A 1 129 ? 28.125 -24.583 -12.320 1.00 91.44 129 GLY A O 1
ATOM 1005 N N . ASP A 1 130 ? 28.061 -24.806 -10.071 1.00 90.62 130 ASP A N 1
ATOM 1006 C CA . ASP A 1 130 ? 26.852 -25.640 -10.006 1.00 90.62 130 ASP A CA 1
ATOM 1007 C C . ASP A 1 130 ? 25.549 -24.815 -10.031 1.00 90.62 130 ASP A C 1
ATOM 1009 O O . ASP A 1 130 ? 24.452 -25.374 -10.064 1.00 90.62 130 ASP A O 1
ATOM 1013 N N . GLU A 1 131 ? 25.648 -23.481 -10.017 1.00 90.12 131 GLU A N 1
ATOM 1014 C CA . GLU A 1 131 ? 24.495 -22.584 -10.057 1.00 90.12 131 GLU A CA 1
ATOM 1015 C C . GLU A 1 131 ? 24.148 -22.184 -11.497 1.00 90.12 131 GLU A C 1
ATOM 1017 O O . GLU A 1 131 ? 25.015 -21.838 -12.308 1.00 90.12 131 GLU A O 1
ATOM 1022 N N . MET A 1 132 ? 22.849 -22.189 -11.802 1.00 89.88 132 MET A N 1
ATOM 1023 C CA . MET A 1 132 ? 22.303 -21.810 -13.103 1.00 89.88 132 MET A CA 1
ATOM 1024 C C . MET A 1 132 ? 21.356 -20.623 -12.941 1.00 89.88 132 MET A C 1
ATOM 1026 O O . MET A 1 132 ? 20.394 -20.675 -12.172 1.00 89.88 132 MET A O 1
ATOM 1030 N N . TYR A 1 133 ? 21.602 -19.576 -13.718 1.00 90.50 133 TYR A N 1
ATOM 1031 C CA . TYR A 1 133 ? 20.801 -18.361 -13.733 1.00 90.50 133 TYR A CA 1
ATOM 1032 C C . TYR A 1 133 ? 20.188 -18.172 -15.114 1.00 90.50 133 TYR A C 1
ATOM 1034 O O . TYR A 1 133 ? 20.849 -18.398 -16.127 1.00 90.50 133 TYR A O 1
ATOM 1042 N N . ARG A 1 134 ? 18.940 -17.714 -15.172 1.00 91.81 134 ARG A N 1
ATOM 1043 C CA . ARG A 1 134 ? 18.343 -17.184 -16.399 1.00 91.81 134 ARG A CA 1
ATOM 1044 C C . ARG A 1 134 ? 18.368 -15.666 -16.364 1.00 91.81 134 ARG A C 1
ATOM 1046 O O . ARG A 1 134 ? 18.029 -15.065 -15.352 1.00 91.81 134 ARG A O 1
ATOM 1053 N N . VAL A 1 135 ? 18.724 -15.049 -17.477 1.00 92.31 135 VAL A N 1
ATOM 1054 C CA . VAL A 1 135 ? 18.656 -13.599 -17.644 1.00 92.31 135 VAL A CA 1
ATOM 1055 C C . VAL A 1 135 ? 17.307 -13.251 -18.253 1.00 92.31 135 VAL A C 1
ATOM 1057 O O . VAL A 1 135 ? 17.005 -13.653 -19.378 1.00 92.31 135 VAL A O 1
ATOM 1060 N N . VAL A 1 136 ? 16.485 -12.524 -17.500 1.00 92.19 136 VAL A N 1
ATOM 1061 C CA . VAL A 1 136 ? 15.157 -12.084 -17.935 1.00 92.19 136 VAL A CA 1
ATOM 1062 C C . VAL A 1 136 ? 15.188 -10.574 -18.180 1.00 92.19 136 VAL A C 1
ATOM 1064 O O . VAL A 1 136 ? 15.281 -9.813 -17.215 1.00 92.19 136 VAL A O 1
ATOM 1067 N N . PRO A 1 137 ? 15.117 -10.113 -19.439 1.00 93.19 137 PRO A N 1
ATOM 1068 C CA . PRO A 1 137 ? 15.085 -8.690 -19.752 1.00 93.19 137 PRO A CA 1
ATOM 1069 C C . PRO A 1 137 ? 13.730 -8.090 -19.366 1.00 93.19 137 PRO A C 1
ATOM 1071 O O . PRO A 1 137 ? 12.665 -8.634 -19.682 1.00 93.19 137 PRO A O 1
ATOM 1074 N N . MET A 1 13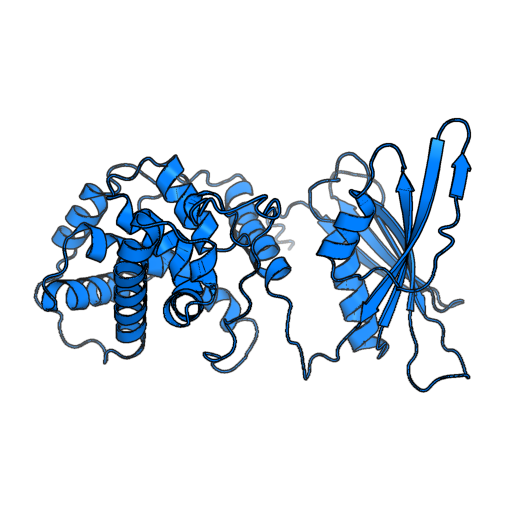8 ? 13.768 -6.960 -18.664 1.00 94.12 138 MET A N 1
ATOM 1075 C CA . MET A 1 138 ? 12.580 -6.283 -18.154 1.00 94.12 138 MET A CA 1
ATOM 1076 C C . MET A 1 138 ? 12.639 -4.778 -18.412 1.00 94.12 138 MET A C 1
ATOM 1078 O O . MET A 1 138 ? 13.715 -4.183 -18.417 1.00 94.12 138 MET A O 1
ATOM 1082 N N . ARG A 1 139 ? 11.471 -4.159 -18.592 1.00 93.88 139 ARG A N 1
ATOM 1083 C CA . ARG A 1 139 ? 11.304 -2.724 -18.850 1.00 93.88 139 ARG A CA 1
ATOM 1084 C C . ARG A 1 139 ? 10.222 -2.133 -17.955 1.00 93.88 139 ARG A C 1
ATOM 1086 O O . ARG A 1 139 ? 9.175 -2.749 -17.763 1.00 93.88 139 ARG A O 1
ATOM 1093 N N . CYS A 1 140 ? 10.466 -0.941 -17.432 1.00 94.06 140 CYS A N 1
ATOM 1094 C CA . CYS A 1 140 ? 9.479 -0.110 -16.756 1.00 94.06 140 CYS A CA 1
ATOM 1095 C C . CYS A 1 140 ? 9.304 1.182 -17.561 1.00 94.06 140 CYS A C 1
ATOM 1097 O O . CYS A 1 140 ? 10.293 1.847 -17.863 1.00 94.06 140 CYS A O 1
ATOM 1099 N N . GLU A 1 141 ? 8.066 1.515 -17.926 1.00 92.44 141 GLU A N 1
ATOM 1100 C CA . GLU A 1 141 ? 7.750 2.806 -18.546 1.00 92.44 141 GLU A CA 1
ATOM 1101 C C . GLU A 1 141 ? 7.714 3.885 -17.461 1.00 92.44 141 GLU A C 1
ATOM 1103 O O . GLU A 1 141 ? 7.022 3.737 -16.450 1.00 92.44 141 GLU A O 1
ATOM 1108 N N . LEU A 1 142 ? 8.449 4.967 -17.683 1.00 89.19 142 LEU A N 1
ATOM 1109 C CA . LEU A 1 142 ? 8.507 6.139 -16.823 1.00 89.19 142 LEU A CA 1
ATOM 1110 C C . LEU A 1 142 ? 7.570 7.190 -17.417 1.00 89.19 142 LEU A C 1
ATOM 1112 O O . LEU A 1 142 ? 7.780 7.676 -18.527 1.00 89.19 142 LEU A O 1
ATOM 1116 N N . ARG A 1 143 ? 6.475 7.490 -16.716 1.00 72.69 143 ARG A N 1
ATOM 1117 C CA . ARG A 1 143 ? 5.547 8.542 -17.141 1.00 72.69 143 ARG A CA 1
ATOM 1118 C C . ARG A 1 143 ? 5.947 9.855 -16.471 1.00 72.69 143 ARG A C 1
ATOM 1120 O O . ARG A 1 143 ? 6.099 9.845 -15.250 1.00 72.69 143 ARG A O 1
ATOM 1127 N N . PRO A 1 144 ? 6.029 10.970 -17.218 1.00 57.88 144 PRO A N 1
ATOM 1128 C CA . PRO A 1 144 ? 6.122 12.295 -16.623 1.00 57.88 144 PRO A CA 1
ATOM 1129 C C . PRO A 1 144 ? 4.969 12.506 -15.635 1.00 57.88 144 PRO A C 1
ATOM 1131 O O . PRO A 1 144 ? 3.831 12.098 -15.901 1.00 57.88 144 PRO A O 1
ATOM 1134 N N . SER A 1 145 ? 5.278 13.126 -14.499 1.00 47.06 145 SER A N 1
ATOM 1135 C CA . SER A 1 145 ? 4.389 13.334 -13.347 1.00 47.06 145 SER A CA 1
ATOM 1136 C C . SER A 1 145 ? 3.031 13.967 -13.694 1.00 47.06 145 SER A C 1
ATOM 1138 O O . SER A 1 145 ? 2.053 13.720 -12.991 1.00 47.06 145 SER A O 1
ATOM 1140 N N . ASP A 1 146 ? 2.916 14.658 -14.832 1.00 35.19 146 ASP A N 1
ATOM 1141 C CA . ASP A 1 146 ? 1.672 15.271 -15.318 1.00 35.19 146 ASP A CA 1
ATOM 1142 C C . ASP A 1 146 ? 0.571 14.269 -15.738 1.00 35.19 146 ASP A C 1
ATOM 1144 O O . ASP A 1 146 ? -0.580 14.661 -15.943 1.00 35.19 146 ASP A O 1
ATOM 1148 N N . GLN A 1 147 ? 0.874 12.968 -15.857 1.00 38.84 147 GLN A N 1
ATOM 1149 C CA . GLN A 1 147 ? -0.115 11.913 -16.151 1.00 38.84 147 GLN A CA 1
ATOM 1150 C C . GLN A 1 147 ? 0.070 10.645 -15.303 1.00 38.84 147 GLN A C 1
ATOM 1152 O O . GLN A 1 147 ? -0.171 9.519 -15.765 1.00 38.84 147 GLN A O 1
ATOM 1157 N N . ALA A 1 148 ? 0.497 10.803 -14.050 1.00 34.03 148 ALA A N 1
ATOM 1158 C CA . ALA A 1 148 ? 0.641 9.688 -13.124 1.00 34.03 148 ALA A CA 1
ATOM 1159 C C . ALA A 1 148 ? -0.724 9.041 -12.799 1.00 34.03 148 ALA A C 1
ATOM 1161 O O . ALA A 1 148 ? -1.432 9.426 -11.874 1.00 34.03 148 ALA A O 1
ATOM 1162 N N . ILE A 1 149 ? -1.076 7.987 -13.544 1.00 34.03 149 ILE A N 1
ATOM 1163 C CA . ILE A 1 149 ? -1.801 6.854 -12.964 1.00 34.03 149 ILE A CA 1
ATOM 1164 C C . ILE A 1 149 ? -0.742 6.095 -12.177 1.00 34.03 149 ILE A C 1
ATOM 1166 O O . ILE A 1 149 ? 0.012 5.302 -12.741 1.00 34.03 149 ILE A O 1
ATOM 1170 N N . VAL A 1 150 ? -0.637 6.410 -10.895 1.00 34.97 150 VAL A N 1
ATOM 1171 C CA . VAL A 1 150 ? 0.120 5.602 -9.948 1.00 34.97 150 VAL A CA 1
ATOM 1172 C C . VAL A 1 150 ? -0.545 4.217 -9.897 1.00 34.97 150 VAL A C 1
ATOM 1174 O O . VAL A 1 150 ? -1.749 4.149 -9.647 1.00 34.97 150 VAL A O 1
ATOM 1177 N N . PRO A 1 151 ? 0.172 3.105 -10.127 1.00 35.22 151 PRO A N 1
ATOM 1178 C CA . PRO A 1 151 ? -0.314 1.791 -9.724 1.00 35.22 151 PRO A CA 1
ATOM 1179 C C . PRO A 1 151 ? -0.412 1.776 -8.191 1.00 35.22 151 PRO A C 1
ATOM 1181 O O . PRO A 1 151 ? 0.596 1.898 -7.493 1.00 35.22 151 PRO A O 1
ATOM 1184 N N . TRP A 1 152 ? -1.634 1.698 -7.668 1.00 36.38 152 TRP A N 1
ATOM 1185 C CA . TRP A 1 152 ? -1.964 1.889 -6.250 1.00 36.38 152 TRP A CA 1
ATOM 1186 C C . TRP A 1 152 ? -1.397 0.809 -5.305 1.00 36.38 152 TRP A C 1
ATOM 1188 O O . TRP A 1 152 ? -1.461 0.969 -4.087 1.00 36.38 152 TRP A O 1
ATOM 1198 N N . ASP A 1 153 ? -0.774 -0.243 -5.842 1.00 38.91 153 ASP A N 1
ATOM 1199 C CA . ASP A 1 153 ? -0.315 -1.420 -5.088 1.00 38.91 153 ASP A CA 1
ATOM 1200 C C . ASP A 1 153 ? 0.984 -1.190 -4.296 1.00 38.91 153 ASP A C 1
ATOM 1202 O O . ASP A 1 153 ? 1.325 -1.972 -3.409 1.00 38.91 153 ASP A O 1
ATOM 1206 N N . VAL A 1 154 ? 1.732 -0.120 -4.594 1.00 36.84 154 VAL A N 1
ATOM 1207 C CA . VAL A 1 154 ? 3.044 0.149 -3.965 1.00 36.84 154 VAL A CA 1
ATOM 1208 C C . VAL A 1 154 ? 2.961 1.236 -2.887 1.00 36.84 154 VAL A C 1
ATOM 1210 O O . VAL A 1 154 ? 3.717 1.198 -1.914 1.00 36.84 154 VAL A O 1
ATOM 1213 N N . LEU A 1 155 ? 2.003 2.162 -3.001 1.00 37.03 155 LEU A N 1
ATOM 1214 C CA . LEU A 1 155 ? 1.834 3.274 -2.058 1.00 37.03 155 LEU A CA 1
ATOM 1215 C C . LEU A 1 155 ? 1.093 2.872 -0.775 1.00 37.03 155 LEU A C 1
ATOM 1217 O O . LEU A 1 155 ? 1.387 3.419 0.286 1.00 37.03 155 LEU A O 1
ATOM 1221 N N . SER A 1 156 ? 0.209 1.867 -0.825 1.00 47.72 156 SER A N 1
ATOM 1222 C CA . SER A 1 156 ? -0.460 1.354 0.380 1.00 47.72 156 SER A CA 1
ATOM 1223 C C . SER A 1 156 ? 0.514 0.647 1.328 1.00 47.72 156 SER A C 1
ATOM 1225 O O . SER A 1 156 ? 0.375 0.750 2.543 1.00 47.72 156 SER A O 1
ATOM 1227 N N . PHE A 1 157 ? 1.534 -0.033 0.796 1.00 38.81 157 PHE A N 1
ATOM 1228 C CA . PHE A 1 157 ? 2.483 -0.799 1.600 1.00 38.81 157 PHE A CA 1
ATOM 1229 C C . PHE A 1 157 ? 3.606 0.062 2.180 1.00 38.81 157 PHE A C 1
ATOM 1231 O O . PHE A 1 157 ? 3.988 -0.156 3.325 1.00 38.81 157 PHE A O 1
ATOM 1238 N N . SER A 1 158 ? 4.119 1.063 1.451 1.00 38.75 158 SER A N 1
ATOM 1239 C CA . SER A 1 158 ? 5.106 2.001 2.011 1.00 38.75 158 SER A CA 1
ATOM 1240 C C . SER A 1 158 ? 4.512 2.861 3.122 1.00 38.75 158 SER A C 1
ATOM 1242 O O . SER A 1 158 ? 5.201 3.131 4.098 1.00 38.75 158 SER A O 1
ATOM 1244 N N . PHE A 1 159 ? 3.235 3.230 3.000 1.00 43.91 159 PHE A N 1
ATOM 1245 C CA . PHE A 1 159 ? 2.544 4.037 3.999 1.00 43.91 159 PHE A CA 1
ATOM 1246 C C . PHE A 1 159 ? 2.038 3.198 5.181 1.00 43.91 159 PHE A C 1
ATOM 1248 O O . PHE A 1 159 ? 2.210 3.591 6.331 1.00 43.91 159 PHE A O 1
ATOM 1255 N N . ALA A 1 160 ? 1.545 1.975 4.936 1.00 42.50 160 ALA A N 1
ATOM 1256 C CA . ALA A 1 160 ? 1.314 1.001 6.004 1.00 42.50 160 ALA A CA 1
ATOM 1257 C C . ALA A 1 160 ? 2.612 0.685 6.760 1.00 42.50 160 ALA A C 1
ATOM 1259 O O . ALA A 1 160 ? 2.567 0.535 7.970 1.00 42.50 160 ALA A O 1
ATOM 1260 N N . MET A 1 161 ? 3.764 0.647 6.078 1.00 42.91 161 MET A N 1
ATOM 1261 C CA . MET A 1 161 ? 5.090 0.522 6.691 1.00 42.91 161 MET A CA 1
ATOM 1262 C C . MET A 1 161 ? 5.554 1.796 7.402 1.00 42.91 161 MET A C 1
ATOM 1264 O O . MET A 1 161 ? 6.330 1.671 8.334 1.00 42.91 161 MET A O 1
ATOM 1268 N N . GLU A 1 162 ? 5.133 2.999 7.006 1.00 44.78 162 GLU A N 1
ATOM 1269 C CA . GLU A 1 162 ? 5.396 4.236 7.762 1.00 44.78 162 GLU A CA 1
ATOM 1270 C C . GLU A 1 162 ? 4.573 4.273 9.053 1.00 44.78 162 GLU A C 1
ATOM 1272 O O . GLU A 1 162 ? 5.151 4.511 10.111 1.00 44.78 162 GLU A O 1
ATOM 1277 N N . LEU A 1 163 ? 3.296 3.870 9.010 1.00 41.31 163 LEU A N 1
ATOM 1278 C CA . LEU A 1 163 ? 2.484 3.627 10.209 1.00 41.31 163 LEU A CA 1
ATOM 1279 C C . LEU A 1 163 ? 3.080 2.514 11.076 1.00 41.31 163 LEU A C 1
ATOM 1281 O O . LEU A 1 163 ? 3.226 2.656 12.287 1.00 41.31 163 LEU A O 1
ATOM 1285 N N . GLN A 1 164 ? 3.482 1.407 10.447 1.00 40.47 164 GLN A N 1
ATOM 1286 C CA . GLN A 1 164 ? 4.160 0.313 11.125 1.00 40.47 164 GLN A CA 1
ATOM 1287 C C . GLN A 1 164 ? 5.510 0.774 11.672 1.00 40.47 164 GLN A C 1
ATOM 1289 O O . GLN A 1 164 ? 5.909 0.279 12.708 1.00 40.47 164 GLN A O 1
ATOM 1294 N N . ASN A 1 165 ? 6.211 1.714 11.037 1.00 40.09 165 ASN A N 1
ATOM 1295 C CA . ASN A 1 165 ? 7.488 2.245 11.509 1.00 40.09 165 ASN A CA 1
ATOM 1296 C C . ASN A 1 165 ? 7.302 3.227 12.666 1.00 40.09 165 ASN A C 1
ATOM 1298 O O . ASN A 1 165 ? 8.133 3.198 13.562 1.00 40.09 165 ASN A O 1
ATOM 1302 N N . GLU A 1 166 ? 6.237 4.028 12.719 1.00 42.22 166 GLU A N 1
ATOM 1303 C CA . GLU A 1 166 ? 5.889 4.793 13.928 1.00 42.22 166 GLU A CA 1
ATOM 1304 C C . GLU A 1 166 ? 5.521 3.858 15.094 1.00 42.22 166 GLU A C 1
ATOM 1306 O O . GLU A 1 166 ? 5.947 4.080 16.226 1.00 42.22 166 GLU A O 1
ATOM 1311 N N . VAL A 1 167 ? 4.834 2.745 14.813 1.00 39.94 167 VAL A N 1
ATOM 1312 C CA . VAL A 1 167 ? 4.494 1.698 15.800 1.00 39.94 167 VAL A CA 1
ATOM 1313 C C . VAL A 1 167 ? 5.710 0.821 16.186 1.00 39.94 167 VAL A C 1
ATOM 1315 O O . VAL A 1 167 ? 5.829 0.368 17.325 1.00 39.94 167 VAL A O 1
ATOM 1318 N N . ILE A 1 168 ? 6.655 0.583 15.268 1.00 38.81 168 ILE A N 1
ATOM 1319 C CA . ILE A 1 168 ? 7.876 -0.230 15.460 1.00 38.81 168 ILE A CA 1
ATOM 1320 C C . ILE A 1 168 ? 9.024 0.593 16.069 1.00 38.81 168 ILE A C 1
ATOM 1322 O O . ILE A 1 168 ? 9.915 -0.003 16.678 1.00 38.81 168 ILE A O 1
ATOM 1326 N N . GLN A 1 169 ? 8.994 1.932 15.994 1.00 41.69 169 GLN A N 1
ATOM 1327 C CA . GLN A 1 169 ? 10.011 2.849 16.550 1.00 41.69 169 GLN A CA 1
ATOM 1328 C C . GLN A 1 169 ? 10.185 2.780 18.082 1.00 41.69 169 GLN A C 1
ATOM 1330 O O . GLN A 1 169 ? 11.028 3.474 18.642 1.00 41.69 169 GLN A O 1
ATOM 1335 N N . GLY A 1 170 ? 9.498 1.862 18.764 1.00 35.19 170 GLY A N 1
ATOM 1336 C CA . GLY A 1 170 ? 10.009 1.276 20.003 1.00 35.19 170 GLY A CA 1
ATOM 1337 C C . GLY A 1 170 ? 9.694 2.042 21.283 1.00 35.19 170 GLY A C 1
ATOM 1338 O O . GLY A 1 170 ? 10.071 1.562 22.348 1.00 35.19 170 GLY A O 1
ATOM 1339 N N . GLU A 1 171 ? 8.956 3.150 21.213 1.00 39.56 171 GLU A N 1
ATOM 1340 C CA . GLU A 1 171 ? 8.419 3.814 22.411 1.00 39.56 171 GLU A CA 1
ATOM 1341 C C . GLU A 1 171 ? 6.936 3.514 22.667 1.00 39.56 171 GLU A C 1
ATOM 1343 O O . GLU A 1 171 ? 6.480 3.671 23.795 1.00 39.56 171 GLU A O 1
ATOM 1348 N N . MET A 1 172 ? 6.191 2.976 21.693 1.00 39.25 172 MET A N 1
ATOM 1349 C CA . MET A 1 172 ? 4.773 2.658 21.882 1.00 39.25 172 MET A CA 1
ATOM 1350 C C . MET A 1 172 ? 4.354 1.371 21.162 1.00 39.25 172 MET A C 1
ATOM 1352 O O . MET A 1 172 ? 3.830 1.392 20.054 1.00 39.25 172 MET A O 1
ATOM 1356 N N . ARG A 1 173 ? 4.420 0.238 21.871 1.00 44.00 173 ARG A N 1
ATOM 1357 C CA . ARG A 1 173 ? 3.341 -0.762 21.757 1.00 44.00 173 ARG A CA 1
ATOM 1358 C C . ARG A 1 173 ? 2.130 -0.231 22.523 1.00 44.00 173 ARG A C 1
ATOM 1360 O O . ARG A 1 173 ? 1.708 -0.840 23.504 1.00 44.00 173 ARG A O 1
ATOM 1367 N N . GLU A 1 174 ? 1.639 0.950 22.169 1.00 52.75 174 GLU A N 1
ATOM 1368 C CA . GLU A 1 174 ? 0.451 1.470 22.825 1.00 52.75 174 GLU A CA 1
ATOM 1369 C C . GLU A 1 174 ? -0.753 0.770 22.219 1.00 52.75 174 GLU A C 1
ATOM 1371 O O . GLU A 1 174 ? -1.316 1.141 21.194 1.00 52.75 174 GLU A O 1
ATOM 1376 N N . CYS A 1 175 ? -1.106 -0.315 22.889 1.00 59.50 175 CYS A N 1
ATOM 1377 C CA . CYS A 1 175 ? -2.474 -0.698 23.138 1.00 59.50 175 CYS A CA 1
ATOM 1378 C C . CYS A 1 175 ? -3.294 0.565 23.472 1.00 59.50 175 CYS A C 1
ATOM 1380 O O . CYS A 1 175 ? -3.419 0.921 24.642 1.00 59.50 175 CYS A O 1
ATOM 1382 N N . LEU A 1 176 ? -3.836 1.230 22.449 1.00 67.69 176 LEU A N 1
ATOM 1383 C CA . LEU A 1 176 ? -4.792 2.326 22.592 1.00 67.69 176 LEU A CA 1
ATOM 1384 C C . LEU A 1 176 ? -6.191 1.790 22.343 1.00 67.69 176 LEU A C 1
ATOM 1386 O O . LEU A 1 176 ? -6.430 1.010 21.414 1.00 67.69 176 LEU A O 1
ATOM 1390 N N . ASN A 1 177 ? -7.139 2.212 23.168 1.00 81.88 177 ASN A N 1
ATOM 1391 C CA . ASN A 1 177 ? -8.539 1.992 22.847 1.00 81.88 177 ASN A CA 1
ATOM 1392 C C . ASN A 1 177 ? -9.000 2.991 21.768 1.00 81.88 177 ASN A C 1
ATOM 1394 O O . ASN A 1 177 ? -8.396 4.040 21.542 1.00 81.88 177 ASN A O 1
ATOM 1398 N N . VAL A 1 178 ? -10.104 2.664 21.091 1.00 78.25 178 VAL A N 1
ATOM 1399 C CA . VAL A 1 178 ? -10.650 3.480 19.991 1.00 78.25 178 VAL A CA 1
ATOM 1400 C C . VAL A 1 178 ? -10.917 4.924 20.428 1.00 78.25 178 VAL A C 1
ATOM 1402 O O . VAL A 1 178 ? -10.746 5.846 19.638 1.00 78.25 178 VAL A O 1
ATOM 1405 N N . TRP A 1 179 ? -11.314 5.138 21.685 1.00 85.25 179 TRP A N 1
ATOM 1406 C CA . TRP A 1 179 ? -11.593 6.476 22.197 1.00 85.25 179 TRP A CA 1
ATOM 1407 C C . TRP A 1 179 ? -10.328 7.333 22.294 1.00 85.25 179 TRP A C 1
ATOM 1409 O O . TRP A 1 179 ? -10.330 8.469 21.828 1.00 85.25 179 TRP A O 1
ATOM 1419 N N . GLU A 1 180 ? -9.249 6.781 22.849 1.00 79.12 180 GLU A N 1
ATOM 1420 C CA . GLU A 1 180 ? -7.955 7.465 22.965 1.00 79.12 180 GLU A CA 1
ATOM 1421 C C . GLU A 1 180 ? -7.420 7.879 21.592 1.00 79.12 180 GLU A C 1
ATOM 1423 O O . GLU A 1 180 ? -6.896 8.979 21.435 1.00 79.12 180 GLU A O 1
ATOM 1428 N N . MET A 1 181 ? -7.616 7.043 20.567 1.00 76.38 181 MET A N 1
ATOM 1429 C CA . MET A 1 181 ? -7.271 7.422 19.196 1.00 76.38 181 MET A CA 1
ATOM 1430 C C . MET A 1 181 ? -8.138 8.564 18.670 1.00 76.38 181 MET A C 1
ATOM 1432 O O . MET A 1 181 ? -7.613 9.494 18.064 1.00 76.38 181 MET A O 1
ATOM 1436 N N . LEU A 1 182 ? -9.452 8.531 18.904 1.00 76.25 182 LEU A N 1
ATOM 1437 C CA . LEU A 1 182 ? -10.331 9.623 18.480 1.00 76.25 182 LEU A CA 1
ATOM 1438 C C . LEU A 1 182 ? -9.951 10.952 19.143 1.00 76.25 182 LEU A C 1
ATOM 1440 O O . LEU A 1 182 ? -10.014 11.982 18.479 1.00 76.25 182 LEU A O 1
ATOM 1444 N N . GLU A 1 183 ? -9.559 10.945 20.418 1.00 81.50 183 GLU A N 1
ATOM 1445 C CA . GLU A 1 183 ? -9.044 12.136 21.107 1.00 81.50 183 GLU A CA 1
ATOM 1446 C C . GLU A 1 183 ? -7.717 12.596 20.502 1.00 81.50 183 GLU A C 1
ATOM 1448 O O . GLU A 1 183 ? -7.576 13.766 20.153 1.00 81.50 183 GLU A O 1
ATOM 1453 N N . ARG A 1 184 ? -6.770 11.669 20.320 1.00 76.44 184 ARG A N 1
ATOM 1454 C CA . ARG A 1 184 ? -5.424 11.957 19.807 1.00 76.44 184 ARG A CA 1
ATOM 1455 C C . ARG A 1 184 ? -5.427 12.552 18.400 1.00 76.44 184 ARG A C 1
ATOM 1457 O O . ARG A 1 184 ? -4.580 13.387 18.106 1.00 76.44 184 ARG A O 1
ATOM 1464 N N . PHE A 1 185 ? -6.359 12.129 17.548 1.00 70.31 185 PHE A N 1
ATOM 1465 C CA . PHE A 1 185 ? -6.499 12.626 16.175 1.00 70.31 185 PHE A CA 1
ATOM 1466 C C . PHE A 1 185 ? -7.581 13.708 16.022 1.00 70.31 185 PHE A C 1
ATOM 1468 O O . PHE A 1 185 ? -7.946 14.040 14.898 1.00 70.31 185 PHE A O 1
ATOM 1475 N N . GLU A 1 186 ? -8.120 14.236 17.127 1.00 78.25 186 GLU A N 1
ATOM 1476 C CA . GLU A 1 186 ? -9.161 15.278 17.130 1.00 78.25 186 GLU A CA 1
ATOM 1477 C C . GLU A 1 186 ? -10.442 14.887 16.351 1.00 78.25 186 GLU A C 1
ATOM 1479 O O . GLU A 1 186 ? -11.171 15.720 15.812 1.00 78.25 186 GLU A O 1
ATOM 1484 N N . LEU A 1 187 ? -10.773 13.590 16.322 1.00 78.44 187 LEU A N 1
ATOM 1485 C CA . LEU A 1 187 ? -11.898 13.022 15.565 1.00 78.44 187 LEU A CA 1
ATOM 1486 C C . LEU A 1 187 ? -13.182 12.842 16.371 1.00 78.44 187 LEU A C 1
ATOM 1488 O O . LEU A 1 187 ? -14.193 12.408 15.818 1.00 78.44 187 LEU A O 1
ATOM 1492 N N . VAL A 1 188 ? -13.178 13.161 17.665 1.00 83.44 188 VAL A N 1
ATOM 1493 C CA . VAL A 1 188 ? -14.329 12.950 18.561 1.00 83.44 188 VAL A CA 1
ATOM 1494 C C . VAL A 1 188 ? -15.612 13.574 17.999 1.00 83.44 188 VAL A C 1
ATOM 1496 O O . VAL A 1 188 ? -16.667 12.940 18.027 1.00 83.44 188 VAL A O 1
ATOM 1499 N N . ASN A 1 189 ? -15.541 14.785 17.442 1.00 82.38 189 ASN A N 1
ATOM 1500 C CA . ASN A 1 189 ? -16.714 15.452 16.869 1.00 82.38 189 ASN A CA 1
ATOM 1501 C C . ASN A 1 189 ? -17.198 14.768 15.583 1.00 82.38 189 ASN A C 1
ATOM 1503 O O . ASN A 1 189 ? -18.402 14.575 15.404 1.00 82.38 189 ASN A O 1
ATOM 1507 N N . PHE A 1 190 ? -16.276 14.309 14.732 1.00 81.31 190 PHE A N 1
ATOM 1508 C CA . PHE A 1 190 ? -16.635 13.557 13.531 1.00 81.31 190 PHE A CA 1
ATOM 1509 C C . PHE A 1 190 ? -17.254 12.197 13.886 1.00 81.31 190 PHE A C 1
ATOM 1511 O O . PHE A 1 190 ? -18.249 11.798 13.288 1.00 81.31 190 PHE A O 1
ATOM 1518 N N . ALA A 1 191 ? -16.741 11.519 14.915 1.00 84.25 191 ALA A N 1
ATOM 1519 C CA . ALA A 1 191 ? -17.308 10.272 15.425 1.00 84.25 191 ALA A CA 1
ATOM 1520 C C . ALA A 1 191 ? -18.723 10.460 15.995 1.00 84.25 191 ALA A C 1
ATOM 1522 O O . ALA A 1 191 ? -19.611 9.654 15.710 1.00 84.25 191 ALA A O 1
ATOM 1523 N N . LYS A 1 192 ? -18.975 11.550 16.736 1.00 86.69 192 LYS A N 1
ATOM 1524 C CA . LYS A 1 192 ? -20.328 11.907 17.204 1.00 86.69 192 LYS A CA 1
ATOM 1525 C C . LYS A 1 192 ? -21.286 12.130 16.035 1.00 86.69 192 LYS A C 1
ATOM 1527 O O . LYS A 1 192 ? -22.408 11.627 16.060 1.00 86.69 192 LYS A O 1
ATOM 1532 N N . LYS A 1 193 ? -20.830 12.835 14.998 1.00 84.00 193 LYS A N 1
ATOM 1533 C CA . LYS A 1 193 ? -21.602 13.081 13.776 1.00 84.00 193 LYS A CA 1
ATOM 1534 C C . LYS A 1 193 ? -21.928 11.789 13.035 1.00 84.00 193 LYS A C 1
ATOM 1536 O O . LYS A 1 193 ? -23.091 11.528 12.742 1.00 84.00 193 LYS A O 1
ATOM 1541 N N . ALA A 1 194 ? -20.919 10.950 12.824 1.00 84.06 194 ALA A N 1
ATOM 1542 C CA . ALA A 1 194 ? -21.064 9.641 12.206 1.00 84.06 194 ALA A CA 1
ATOM 1543 C C . ALA A 1 194 ? -22.089 8.763 12.920 1.00 84.06 194 ALA A C 1
ATOM 1545 O O . ALA A 1 194 ? -22.975 8.167 12.301 1.00 84.06 194 ALA A O 1
ATOM 1546 N N . ARG A 1 195 ? -22.011 8.746 14.248 1.00 86.62 195 ARG A N 1
ATOM 1547 C CA . ARG A 1 195 ? -22.960 8.026 15.080 1.00 86.62 195 ARG A CA 1
ATOM 1548 C C . ARG A 1 195 ? -24.377 8.582 14.969 1.00 86.62 195 ARG A C 1
ATOM 1550 O O . ARG A 1 195 ? -25.311 7.793 14.882 1.00 86.62 195 ARG A O 1
ATOM 1557 N N . SER A 1 196 ? -24.539 9.903 14.964 1.00 86.12 196 SER A N 1
ATOM 1558 C CA . SER A 1 196 ? -25.850 10.548 14.831 1.00 86.12 196 SER A CA 1
ATOM 1559 C C . SER A 1 196 ? -26.556 10.164 13.536 1.00 86.12 196 SER A C 1
ATOM 1561 O O . SER A 1 196 ? -27.702 9.728 13.580 1.00 86.12 196 SER A O 1
ATOM 1563 N N . VAL A 1 197 ? -25.841 10.217 12.406 1.00 84.75 197 VAL A N 1
ATOM 1564 C CA . VAL A 1 197 ? -26.365 9.787 11.098 1.00 84.75 197 VAL A CA 1
ATOM 1565 C C . VAL A 1 197 ? -26.796 8.321 11.137 1.00 84.75 197 VAL A C 1
ATOM 1567 O O . VAL A 1 197 ? -27.846 7.951 10.622 1.00 84.75 197 VAL A O 1
ATOM 1570 N N . CYS A 1 198 ? -26.026 7.459 11.798 1.00 85.62 198 CYS A N 1
ATOM 1571 C CA . CYS A 1 198 ? -26.422 6.063 11.940 1.00 85.62 198 CYS A CA 1
ATOM 1572 C C . CYS A 1 198 ? -27.663 5.893 12.837 1.00 85.62 198 CYS A C 1
ATOM 1574 O O . CYS A 1 198 ? -28.544 5.088 12.533 1.00 85.62 198 CYS A O 1
ATOM 1576 N N . LEU A 1 199 ? -27.757 6.654 13.932 1.00 86.69 199 LEU A N 1
ATOM 1577 C CA . LEU A 1 199 ? -28.903 6.625 14.843 1.00 86.69 199 LEU A CA 1
ATOM 1578 C C . LEU A 1 199 ? -30.186 7.133 14.177 1.00 86.69 199 LEU A C 1
ATOM 1580 O O . LEU A 1 199 ? -31.232 6.514 14.364 1.00 86.69 199 LEU A O 1
ATOM 1584 N N . SER A 1 200 ? -30.120 8.201 13.375 1.00 84.88 200 SER A N 1
ATOM 1585 C CA . SER A 1 200 ? -31.291 8.743 12.669 1.00 84.88 200 SER A CA 1
ATOM 1586 C C . SER A 1 200 ? -31.882 7.754 11.665 1.00 84.88 200 SER A C 1
ATOM 1588 O O . SER A 1 200 ? -33.090 7.749 11.449 1.00 84.88 200 SER A O 1
ATOM 1590 N N . HIS A 1 201 ? -31.050 6.878 11.101 1.00 85.06 201 HIS A N 1
ATOM 1591 C CA . HIS A 1 201 ? -31.473 5.796 10.211 1.00 85.06 201 HIS A CA 1
ATOM 1592 C C . HIS A 1 201 ? -31.855 4.497 10.945 1.00 85.06 201 HIS A C 1
ATOM 1594 O O . HIS A 1 201 ? -32.176 3.495 10.308 1.00 85.06 201 HIS A O 1
ATOM 1600 N N . GLY A 1 202 ? -31.824 4.481 12.284 1.00 88.88 202 GLY A N 1
ATOM 1601 C CA . GLY A 1 202 ? -32.156 3.296 13.079 1.00 88.88 202 GLY A CA 1
ATOM 1602 C C . GLY A 1 202 ? -31.144 2.155 12.936 1.00 88.88 202 GLY A C 1
ATOM 1603 O O . GLY A 1 202 ? -31.500 0.987 13.104 1.00 88.88 202 GLY A O 1
ATOM 1604 N N . HIS A 1 203 ? -29.888 2.462 12.601 1.00 91.00 203 HIS A N 1
ATOM 1605 C CA . HIS A 1 203 ? -28.856 1.452 12.398 1.00 91.00 203 HIS A CA 1
ATOM 1606 C C . HIS A 1 203 ? -28.368 0.823 13.712 1.00 91.00 203 HIS A C 1
ATOM 1608 O O . HIS A 1 203 ? -28.255 1.504 14.738 1.00 91.00 203 HIS A O 1
ATOM 1614 N N . PRO A 1 204 ? -28.025 -0.480 13.698 1.00 92.69 204 PRO A N 1
ATOM 1615 C CA . PRO A 1 204 ? -27.598 -1.193 14.895 1.00 92.69 204 PRO A CA 1
ATOM 1616 C C . PRO A 1 204 ? -26.248 -0.687 15.417 1.00 92.69 204 PRO A C 1
ATOM 1618 O O . PRO A 1 204 ? -25.407 -0.203 14.661 1.00 92.69 204 PRO A O 1
ATOM 1621 N N . ASP A 1 205 ? -26.007 -0.880 16.713 1.00 92.31 205 ASP A N 1
ATOM 162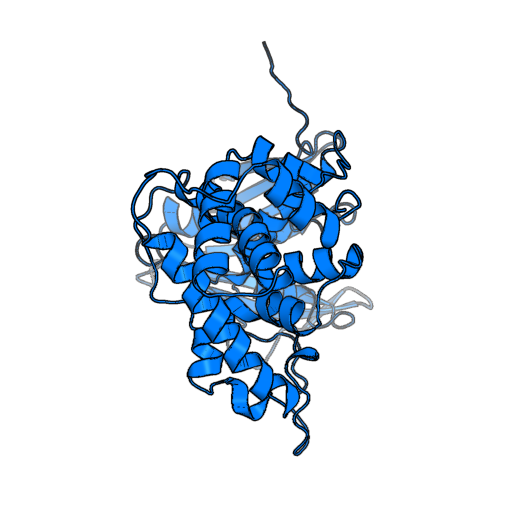2 C CA . ASP A 1 205 ? -24.789 -0.426 17.398 1.00 92.31 205 ASP A CA 1
ATOM 1623 C C . ASP A 1 205 ? -23.486 -0.868 16.705 1.00 92.31 205 ASP A C 1
ATOM 1625 O O . ASP A 1 205 ? -22.538 -0.095 16.612 1.00 92.31 205 ASP A O 1
ATOM 1629 N N . TRP A 1 206 ? -23.417 -2.100 16.190 1.00 92.50 206 TRP A N 1
ATOM 1630 C CA . TRP A 1 206 ? -22.197 -2.590 15.535 1.00 92.50 206 TRP A CA 1
ATOM 1631 C C . TRP A 1 206 ? -21.888 -1.819 14.244 1.00 92.50 206 TRP A C 1
ATOM 1633 O O . TRP A 1 206 ? -20.719 -1.635 13.915 1.00 92.50 206 TRP A O 1
ATOM 1643 N N . LEU A 1 207 ? -22.918 -1.336 13.539 1.00 89.62 207 LEU A N 1
ATOM 1644 C CA . LEU A 1 207 ? -22.763 -0.535 12.327 1.00 89.62 207 LEU A CA 1
ATOM 1645 C C . LEU A 1 207 ? -22.313 0.883 12.686 1.00 89.62 207 LEU A C 1
ATOM 1647 O O . LEU A 1 207 ? -21.368 1.389 12.090 1.00 89.62 207 LEU A O 1
ATOM 1651 N N . GLN A 1 208 ? -22.905 1.474 13.733 1.00 91.19 208 GLN A N 1
ATOM 1652 C CA . GLN A 1 208 ? -22.444 2.750 14.296 1.00 91.19 208 GLN A CA 1
ATOM 1653 C C . GLN A 1 208 ? -20.952 2.685 14.670 1.00 91.19 208 GLN A C 1
ATOM 1655 O O . GLN A 1 208 ? -20.185 3.583 14.335 1.00 91.19 208 GLN A O 1
ATOM 1660 N N . PHE A 1 209 ? -20.530 1.605 15.337 1.00 89.31 209 PHE A N 1
ATOM 1661 C CA . PHE A 1 209 ? -19.132 1.373 15.706 1.00 89.31 209 PHE A CA 1
ATOM 1662 C C . PHE A 1 209 ? -18.217 1.249 14.481 1.00 89.31 209 PHE A C 1
ATOM 1664 O O . PHE A 1 209 ? -17.145 1.850 14.454 1.00 89.31 209 PHE A O 1
ATOM 1671 N N . LEU A 1 210 ? -18.646 0.508 13.455 1.00 87.19 210 LEU A N 1
ATOM 1672 C CA . LEU A 1 210 ? -17.865 0.289 12.237 1.00 87.19 210 LEU A CA 1
ATOM 1673 C C . LEU A 1 210 ? -17.596 1.590 11.478 1.00 87.19 210 LEU A C 1
ATOM 1675 O O . LEU A 1 210 ? -16.475 1.842 11.045 1.00 87.19 210 LEU A O 1
ATOM 1679 N N . VAL A 1 211 ? -18.620 2.437 11.362 1.00 85.19 211 VAL A N 1
ATOM 1680 C CA . VAL A 1 211 ? -18.500 3.752 10.731 1.00 85.19 211 VAL A CA 1
ATOM 1681 C C . VAL A 1 211 ? -17.523 4.642 11.511 1.00 85.19 211 VAL A C 1
ATOM 1683 O O . VAL A 1 211 ? -16.726 5.345 10.897 1.00 85.19 211 VAL A O 1
ATOM 1686 N N . ILE A 1 212 ? -17.519 4.581 12.849 1.00 84.69 212 ILE A N 1
ATOM 1687 C CA . ILE A 1 212 ? -16.545 5.312 13.680 1.00 84.69 212 ILE A CA 1
ATOM 1688 C C . ILE A 1 212 ? -15.121 4.783 13.468 1.00 84.69 212 ILE A C 1
ATOM 1690 O O . ILE A 1 212 ? -14.202 5.579 13.286 1.00 84.69 212 ILE A O 1
ATOM 1694 N N . LEU A 1 213 ? -14.923 3.460 13.460 1.00 81.81 213 LEU A N 1
ATOM 1695 C CA . LEU A 1 213 ? -13.611 2.860 13.182 1.00 81.81 213 LEU A CA 1
ATOM 1696 C C . LEU A 1 213 ? -13.073 3.270 11.809 1.00 81.81 213 LEU A C 1
ATOM 1698 O O . LEU A 1 213 ? -11.878 3.517 11.663 1.00 81.81 213 LEU A O 1
ATOM 1702 N N . GLN A 1 214 ? -13.951 3.399 10.816 1.00 78.25 214 GLN A N 1
ATOM 1703 C CA . GLN A 1 214 ? -13.562 3.829 9.480 1.00 78.25 214 GLN A CA 1
ATOM 1704 C C . GLN A 1 214 ? -12.946 5.234 9.471 1.00 78.25 214 GLN A C 1
ATOM 1706 O O . GLN A 1 214 ? -12.075 5.508 8.649 1.00 78.25 214 GLN A O 1
ATOM 1711 N N . LEU A 1 215 ? -13.330 6.116 10.395 1.00 72.31 215 LEU A N 1
ATOM 1712 C CA . LEU A 1 215 ? -12.737 7.453 10.508 1.00 72.31 215 LEU A CA 1
ATOM 1713 C C . LEU A 1 215 ? -11.245 7.389 10.814 1.00 72.31 215 LEU A C 1
ATOM 1715 O O . LEU A 1 215 ? -10.475 8.170 10.261 1.00 72.31 215 LEU A O 1
ATOM 1719 N N . LEU A 1 216 ? -10.837 6.422 11.639 1.00 67.25 216 LEU A N 1
ATOM 1720 C CA . LEU A 1 216 ? -9.429 6.182 11.950 1.00 67.25 216 LEU A CA 1
ATOM 1721 C C . LEU A 1 216 ? -8.663 5.707 10.709 1.00 67.25 216 LEU A C 1
ATOM 1723 O O . LEU A 1 216 ? -7.525 6.114 10.494 1.00 67.25 216 LEU A O 1
ATOM 1727 N N . ALA A 1 217 ? -9.306 4.921 9.842 1.00 65.06 217 ALA A N 1
ATOM 1728 C CA . ALA A 1 217 ? -8.725 4.514 8.564 1.00 65.06 217 ALA A CA 1
ATOM 1729 C C . ALA A 1 217 ? -8.686 5.654 7.520 1.00 65.06 217 ALA A C 1
ATOM 1731 O O . ALA A 1 217 ? -7.775 5.682 6.695 1.00 65.06 217 ALA A O 1
ATOM 1732 N N . VAL A 1 218 ? -9.636 6.602 7.556 1.00 56.00 218 VAL A N 1
ATOM 1733 C CA . VAL A 1 218 ? -9.713 7.760 6.635 1.00 56.00 218 VAL A CA 1
ATOM 1734 C C . VAL A 1 218 ? -8.755 8.888 7.023 1.00 56.00 218 VAL A C 1
ATOM 1736 O O . VAL A 1 218 ? -8.205 9.541 6.140 1.00 56.00 218 VAL A O 1
ATOM 1739 N N . VAL A 1 219 ? -8.496 9.131 8.311 1.00 47.94 219 VAL A N 1
ATOM 1740 C CA . VAL A 1 219 ? -7.477 10.120 8.720 1.00 47.94 219 VAL A CA 1
ATOM 1741 C C . VAL A 1 219 ? -6.090 9.754 8.204 1.00 47.94 219 VAL A C 1
ATOM 1743 O O . VAL A 1 219 ? -5.327 10.640 7.822 1.00 47.94 219 VAL A O 1
ATOM 1746 N N . ASN A 1 220 ? -5.824 8.457 8.058 1.00 46.47 220 ASN A N 1
ATOM 1747 C CA . ASN A 1 220 ? -4.623 7.964 7.402 1.00 46.47 220 ASN A CA 1
ATOM 1748 C C . ASN A 1 220 ? -4.531 8.403 5.922 1.00 46.47 220 ASN A C 1
ATOM 1750 O O . ASN A 1 220 ? -3.454 8.685 5.406 1.00 46.47 220 ASN A O 1
ATOM 1754 N N . GLU A 1 221 ? -5.670 8.527 5.234 1.00 43.03 221 GLU A N 1
ATOM 1755 C CA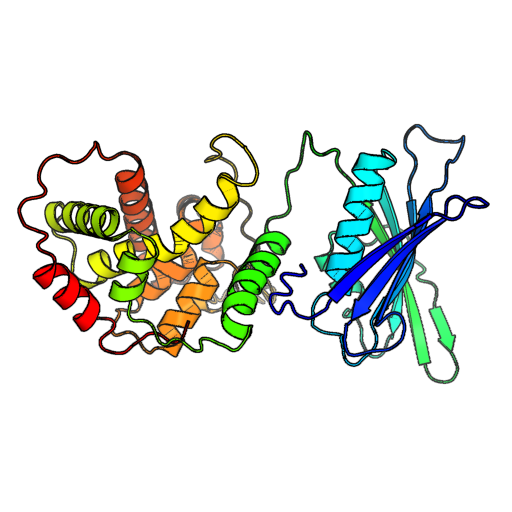 . GLU A 1 221 ? -5.729 9.051 3.865 1.00 43.03 221 GLU A CA 1
ATOM 1756 C C . GLU A 1 221 ? -5.622 10.585 3.823 1.00 43.03 221 GLU A C 1
ATOM 1758 O O . GLU A 1 221 ? -5.016 11.119 2.910 1.00 43.03 221 GLU A O 1
ATOM 1763 N N . LYS A 1 222 ? -6.170 11.342 4.786 1.00 36.00 222 LYS A N 1
ATOM 1764 C CA . LYS A 1 222 ? -6.095 12.822 4.761 1.00 36.00 222 LYS A CA 1
ATOM 1765 C C . LYS A 1 222 ? -4.724 13.399 5.117 1.00 36.00 222 LYS A C 1
ATOM 1767 O O . LYS A 1 222 ? -4.325 14.382 4.498 1.00 36.00 222 LYS A O 1
ATOM 1772 N N . LEU A 1 223 ? -3.979 12.780 6.035 1.00 38.94 223 LEU A N 1
ATOM 1773 C CA . LEU A 1 223 ? -2.602 13.190 6.363 1.00 38.94 223 LEU A CA 1
ATOM 1774 C C . LEU A 1 223 ? -1.648 13.107 5.150 1.00 38.94 223 LEU A C 1
ATOM 1776 O O . LEU A 1 223 ? -0.668 13.851 5.074 1.00 38.94 223 LEU A O 1
ATOM 1780 N N . THR A 1 224 ? -1.965 12.259 4.165 1.00 38.88 224 THR A N 1
ATOM 1781 C CA . THR A 1 224 ? -1.245 12.166 2.883 1.00 38.88 224 THR A CA 1
ATOM 1782 C C . THR A 1 224 ? -1.668 13.222 1.856 1.00 38.88 224 THR A C 1
ATOM 1784 O O . THR A 1 224 ? -0.886 13.540 0.966 1.00 38.88 224 THR A O 1
ATOM 1787 N N . TRP A 1 225 ? -2.859 13.822 1.971 1.00 30.23 225 TRP A N 1
ATOM 1788 C CA . TRP A 1 225 ? -3.352 14.808 0.997 1.00 30.23 225 TRP A CA 1
ATOM 1789 C C . TRP A 1 225 ? -2.827 16.230 1.240 1.00 30.23 225 TRP A C 1
ATOM 1791 O O . TRP A 1 225 ? -2.470 16.914 0.277 1.00 30.23 225 TRP A O 1
ATOM 1801 N N . ASP A 1 226 ? -2.705 16.665 2.499 1.00 31.34 226 ASP A N 1
ATOM 1802 C CA . ASP A 1 226 ? -2.210 18.017 2.826 1.00 31.34 226 ASP A CA 1
ATOM 1803 C C . ASP A 1 226 ? -0.705 18.191 2.544 1.00 31.34 226 ASP A C 1
ATOM 1805 O O . ASP A 1 226 ? -0.230 19.307 2.336 1.00 31.34 226 ASP A O 1
ATOM 1809 N N . SER A 1 227 ? 0.050 17.092 2.464 1.00 33.91 227 SER A N 1
ATOM 1810 C CA . SER A 1 227 ? 1.484 17.087 2.149 1.00 33.91 227 SER A CA 1
ATOM 1811 C C . SER A 1 227 ? 1.798 16.999 0.647 1.00 33.91 227 SER A C 1
ATOM 1813 O O . SER A 1 227 ? 2.938 17.252 0.259 1.00 33.91 227 SER A O 1
ATOM 1815 N N . ILE A 1 228 ? 0.813 16.683 -0.207 1.00 29.23 228 ILE A N 1
ATOM 1816 C CA . ILE A 1 228 ? 1.023 16.467 -1.655 1.00 29.23 228 ILE A CA 1
ATOM 1817 C C . ILE A 1 228 ? 0.248 17.471 -2.533 1.00 29.23 228 ILE A C 1
ATOM 1819 O O . ILE A 1 228 ? 0.488 17.548 -3.733 1.00 29.23 228 ILE A O 1
ATOM 1823 N N . GLY A 1 229 ? -0.613 18.322 -1.963 1.00 30.77 229 GLY A N 1
ATOM 1824 C CA . GLY A 1 229 ? -1.195 19.460 -2.686 1.00 30.77 229 GLY A CA 1
ATOM 1825 C C . GLY A 1 229 ? -1.931 19.058 -3.972 1.00 30.77 229 GLY A C 1
ATOM 1826 O O . GLY A 1 229 ? -1.506 19.403 -5.070 1.00 30.77 229 GLY A O 1
ATOM 1827 N N . GLY A 1 230 ? -3.054 18.344 -3.862 1.00 29.02 230 GLY A N 1
ATOM 1828 C CA . GLY A 1 230 ? -3.805 17.885 -5.035 1.00 29.02 230 GLY A CA 1
ATOM 1829 C C . GLY A 1 230 ? -5.309 17.788 -4.799 1.00 29.02 230 GLY A C 1
ATOM 1830 O O . GLY A 1 230 ? -5.756 17.280 -3.778 1.00 29.02 230 GLY A O 1
ATOM 1831 N N . LYS A 1 231 ? -6.092 18.306 -5.754 1.00 30.83 231 LYS A N 1
ATOM 1832 C CA . LYS A 1 231 ? -7.564 18.365 -5.743 1.00 30.83 231 LYS A CA 1
ATOM 1833 C C . LYS A 1 231 ? -8.222 16.975 -5.815 1.00 30.83 231 LYS A C 1
ATOM 1835 O O . LYS A 1 231 ? -7.683 16.047 -6.405 1.00 30.83 231 LYS A O 1
ATOM 1840 N N . THR A 1 232 ? -9.433 16.915 -5.257 1.00 32.06 232 THR A N 1
ATOM 1841 C CA . THR A 1 232 ? -10.407 15.807 -5.188 1.00 32.06 232 THR A CA 1
ATOM 1842 C C . THR A 1 232 ? -10.449 14.870 -6.401 1.00 32.06 232 THR A C 1
ATOM 1844 O O . THR A 1 232 ? -10.621 15.332 -7.530 1.00 32.06 232 THR A O 1
ATOM 1847 N N . PHE A 1 233 ? -10.395 13.556 -6.146 1.00 30.80 233 PHE A N 1
ATOM 1848 C CA . PHE A 1 233 ? -10.468 12.502 -7.161 1.00 30.80 233 PHE A CA 1
ATOM 1849 C C . PHE A 1 233 ? -11.373 11.350 -6.682 1.00 30.80 233 PHE A C 1
ATOM 1851 O O . PHE A 1 233 ? -10.950 10.507 -5.896 1.00 30.80 233 PHE A O 1
ATOM 1858 N N . THR A 1 234 ? -12.630 11.326 -7.130 1.00 31.12 234 THR A N 1
ATOM 1859 C CA . THR A 1 234 ? -13.621 10.277 -6.813 1.00 31.12 234 THR A CA 1
ATOM 1860 C C . THR A 1 234 ? -13.794 9.222 -7.914 1.00 31.12 234 THR A C 1
ATOM 1862 O O . THR A 1 234 ? -14.522 8.261 -7.704 1.00 31.12 234 THR A O 1
ATOM 1865 N N . ASP A 1 235 ? -13.102 9.325 -9.057 1.00 29.17 235 ASP A N 1
ATOM 1866 C CA . ASP A 1 235 ? -13.616 8.699 -10.294 1.00 29.17 235 ASP A CA 1
ATOM 1867 C C . ASP A 1 235 ? -12.724 7.608 -10.942 1.00 29.17 235 ASP A C 1
ATOM 1869 O O . ASP A 1 235 ? -12.955 7.253 -12.095 1.00 29.17 235 ASP A O 1
ATOM 1873 N N . LYS A 1 236 ? -11.698 7.039 -10.277 1.00 30.47 236 LYS A N 1
ATOM 1874 C CA . LYS A 1 236 ? -10.912 5.907 -10.859 1.00 30.47 236 LYS A CA 1
ATOM 1875 C C . LYS A 1 236 ? -10.502 4.812 -9.863 1.00 30.47 236 LYS A C 1
ATOM 1877 O O . LYS A 1 236 ? -9.325 4.473 -9.767 1.00 30.47 236 LYS A O 1
ATOM 1882 N N . LEU A 1 237 ? -11.466 4.248 -9.140 1.00 33.47 237 LEU A N 1
ATOM 1883 C CA . LEU A 1 237 ? -11.261 3.142 -8.187 1.00 33.47 237 LEU A CA 1
ATOM 1884 C C . LEU A 1 237 ? -11.544 1.739 -8.777 1.00 33.47 237 LEU A C 1
ATOM 1886 O O . LEU A 1 237 ? -11.639 0.772 -8.031 1.00 33.47 237 LEU A O 1
ATOM 1890 N N . ASP A 1 238 ? -11.634 1.599 -10.105 1.00 36.56 238 ASP A N 1
ATOM 1891 C CA . ASP A 1 238 ? -12.225 0.404 -10.740 1.00 36.56 238 ASP A CA 1
ATOM 1892 C C . ASP A 1 238 ? -11.243 -0.721 -11.135 1.00 36.56 238 ASP A C 1
ATOM 1894 O O . ASP A 1 238 ? -11.648 -1.687 -11.781 1.00 36.56 238 ASP A O 1
ATOM 1898 N N . THR A 1 239 ? -9.962 -0.671 -10.753 1.00 37.91 239 THR A N 1
ATOM 1899 C CA . THR A 1 239 ? -9.049 -1.814 -10.970 1.00 37.91 239 THR A CA 1
ATOM 1900 C C . THR A 1 239 ? -8.930 -2.670 -9.719 1.00 37.91 239 THR A C 1
ATOM 1902 O O . THR A 1 239 ? -8.085 -2.436 -8.859 1.00 37.91 239 THR A O 1
ATOM 1905 N N . VAL A 1 240 ? -9.797 -3.678 -9.630 1.00 44.53 240 VAL A N 1
ATOM 1906 C CA . VAL A 1 240 ? -9.703 -4.761 -8.648 1.00 44.53 240 VAL A CA 1
ATOM 1907 C C . VAL A 1 240 ? -8.662 -5.773 -9.124 1.00 44.53 240 VAL A C 1
ATOM 1909 O O . VAL A 1 240 ? -8.895 -6.481 -10.102 1.00 44.53 240 VAL A O 1
ATOM 1912 N N . GLU A 1 241 ? -7.537 -5.885 -8.419 1.00 49.12 241 GLU A N 1
ATOM 1913 C CA . GLU A 1 241 ? -6.596 -6.993 -8.605 1.00 49.12 241 GLU A CA 1
ATOM 1914 C C . GLU A 1 241 ? -6.720 -7.985 -7.436 1.00 49.12 241 GLU A C 1
ATOM 1916 O O . GLU A 1 241 ? -6.539 -7.650 -6.268 1.00 49.12 241 GLU A O 1
ATOM 1921 N N . PHE A 1 242 ? -7.054 -9.238 -7.735 1.00 48.06 242 PHE A N 1
ATOM 1922 C CA . PHE A 1 242 ? -6.924 -10.334 -6.777 1.00 48.06 242 PHE A CA 1
ATOM 1923 C C . PHE A 1 242 ? -5.588 -11.024 -7.020 1.00 48.06 242 PHE A C 1
ATOM 1925 O O . PHE A 1 242 ? -5.301 -11.478 -8.129 1.00 48.06 242 PHE A O 1
ATOM 1932 N N . THR A 1 243 ? -4.776 -11.145 -5.975 1.00 44.25 243 THR A N 1
ATOM 1933 C CA . THR A 1 243 ? -3.541 -11.931 -6.051 1.00 44.25 243 THR A CA 1
ATOM 1934 C C . THR A 1 243 ? -3.850 -13.398 -5.734 1.00 44.25 243 THR A C 1
ATOM 1936 O O . THR A 1 243 ? -4.719 -13.698 -4.918 1.00 44.25 243 THR A O 1
ATOM 1939 N N . ASN A 1 244 ? -3.163 -14.334 -6.399 1.00 41.16 244 ASN A N 1
ATOM 1940 C CA . ASN A 1 244 ? -3.281 -15.782 -6.161 1.00 41.16 244 ASN A CA 1
ATOM 1941 C C . ASN A 1 244 ? -4.668 -16.415 -6.401 1.00 41.16 244 ASN A C 1
ATOM 1943 O O . ASN A 1 244 ? -5.062 -17.329 -5.674 1.00 41.16 244 ASN A O 1
ATOM 1947 N N . ILE A 1 245 ? -5.393 -16.023 -7.451 1.00 45.84 245 ILE A N 1
ATOM 1948 C CA . ILE A 1 245 ? -6.479 -16.880 -7.948 1.00 45.84 245 ILE A CA 1
ATOM 1949 C C . ILE A 1 245 ? -5.827 -18.040 -8.710 1.00 45.84 245 ILE A C 1
ATOM 1951 O O . ILE A 1 245 ? -5.317 -17.859 -9.814 1.00 45.84 245 ILE A O 1
ATOM 1955 N N . GLN A 1 246 ? -5.816 -19.240 -8.126 1.00 44.16 246 GLN A N 1
ATOM 1956 C CA . GLN A 1 246 ? -5.685 -20.454 -8.932 1.00 44.16 246 GLN A CA 1
ATOM 1957 C C . GLN A 1 246 ? -6.861 -20.447 -9.910 1.00 44.16 246 GLN A C 1
ATOM 1959 O O . GLN A 1 246 ? -8.004 -20.446 -9.451 1.00 44.16 246 GLN A O 1
ATOM 1964 N N . GLU A 1 247 ? -6.593 -20.374 -11.221 1.00 45.53 247 GLU A N 1
ATOM 1965 C CA . GLU A 1 247 ? -7.650 -20.392 -12.238 1.00 45.53 247 GLU A CA 1
ATOM 1966 C C . GLU A 1 247 ? -8.623 -21.535 -11.917 1.00 45.53 247 GLU A C 1
ATOM 1968 O O . GLU A 1 247 ? -8.180 -22.683 -11.762 1.00 45.53 247 GLU A O 1
ATOM 1973 N N . PRO A 1 248 ? -9.921 -21.236 -11.724 1.00 46.06 248 PRO A N 1
ATOM 1974 C CA . PRO A 1 248 ? -10.863 -22.222 -11.238 1.00 46.06 248 PRO A CA 1
ATOM 1975 C C . PRO A 1 248 ? -10.987 -23.325 -12.285 1.00 46.06 248 PRO A C 1
ATOM 1977 O O . PRO A 1 248 ? -11.544 -23.148 -13.367 1.00 46.06 248 PRO A O 1
ATOM 1980 N N . THR A 1 249 ? -10.445 -24.492 -11.956 1.00 46.34 249 THR A N 1
ATOM 1981 C CA . THR A 1 249 ? -10.656 -25.715 -12.719 1.00 46.34 249 THR A CA 1
ATOM 1982 C C . THR A 1 249 ? -12.084 -26.174 -12.430 1.00 46.34 249 THR A C 1
ATOM 1984 O O . THR A 1 249 ? -12.352 -26.815 -11.423 1.00 46.34 249 THR A O 1
ATOM 1987 N N . SER A 1 250 ? -13.009 -25.796 -13.316 1.00 48.34 250 SER A N 1
ATOM 1988 C CA . SER A 1 250 ? -14.437 -26.164 -13.347 1.00 48.34 250 SER A CA 1
ATOM 1989 C C . SER A 1 250 ? -15.313 -25.744 -12.142 1.00 48.34 250 SER A C 1
ATOM 1991 O O . SER A 1 250 ? -15.182 -26.239 -11.029 1.00 48.34 250 SER A O 1
ATOM 1993 N N . GLU A 1 251 ? -16.272 -24.855 -12.428 1.00 48.94 251 GLU A N 1
ATOM 1994 C CA . GLU A 1 251 ? -17.605 -24.674 -11.805 1.00 48.94 251 GLU A CA 1
ATOM 1995 C C . GLU A 1 251 ? -17.771 -24.438 -10.290 1.00 48.94 251 GLU A C 1
ATOM 1997 O O . GLU A 1 251 ? -18.903 -24.273 -9.834 1.00 48.94 251 GLU A O 1
ATOM 2002 N N . GLN A 1 252 ? -16.717 -24.330 -9.484 1.00 52.38 252 GLN A N 1
ATOM 2003 C CA . GLN A 1 252 ? -16.888 -24.017 -8.059 1.00 52.38 252 GLN A CA 1
ATOM 2004 C C . GLN A 1 252 ? -16.627 -22.542 -7.755 1.00 52.38 252 GLN A C 1
ATOM 2006 O O . GLN A 1 252 ? -15.483 -22.101 -7.687 1.00 52.38 252 GLN A O 1
ATOM 2011 N N . PHE A 1 253 ? -17.711 -21.797 -7.514 1.00 58.91 253 PHE A N 1
ATOM 2012 C CA . PHE A 1 253 ? -17.700 -20.479 -6.875 1.00 58.91 253 PHE A CA 1
ATOM 2013 C C . PHE A 1 253 ? -16.962 -20.571 -5.530 1.00 58.91 253 PHE A C 1
ATOM 2015 O O . PHE A 1 253 ? -17.511 -21.018 -4.522 1.00 58.91 253 PHE A O 1
ATOM 2022 N N . VAL A 1 254 ? -15.680 -20.205 -5.522 1.00 67.94 254 VAL A N 1
ATOM 2023 C CA . VAL A 1 254 ? -14.791 -20.399 -4.363 1.00 67.94 254 VAL A CA 1
ATOM 2024 C C . VAL A 1 254 ? -15.107 -19.429 -3.218 1.00 67.94 254 VAL A C 1
ATOM 2026 O O . VAL A 1 254 ? -14.782 -19.705 -2.062 1.00 67.94 254 VAL A O 1
ATOM 2029 N N . GLY A 1 255 ? -15.802 -18.335 -3.531 1.00 82.81 255 GLY A N 1
ATOM 2030 C CA . GLY A 1 255 ? -16.191 -17.280 -2.614 1.00 82.81 255 GLY A CA 1
ATOM 2031 C C . GLY A 1 255 ? -15.098 -16.237 -2.396 1.00 82.81 255 GLY A C 1
ATOM 2032 O O . GLY A 1 255 ? -13.919 -16.578 -2.270 1.00 82.81 255 GLY A O 1
ATOM 2033 N N . LEU A 1 256 ? -15.480 -14.963 -2.271 1.00 84.31 256 LEU A N 1
ATOM 2034 C CA . LEU A 1 256 ? -14.536 -13.839 -2.161 1.00 84.31 256 LEU A CA 1
ATOM 2035 C C . LEU A 1 256 ? -13.645 -13.929 -0.920 1.00 84.31 256 LEU A C 1
ATOM 2037 O O . LEU A 1 256 ? -12.508 -13.471 -0.951 1.00 84.31 256 LEU A O 1
ATOM 2041 N N . HIS A 1 257 ? -14.103 -14.583 0.153 1.00 81.94 257 HIS A N 1
ATOM 2042 C CA . HIS A 1 257 ? -13.286 -14.806 1.352 1.00 81.94 257 HIS A CA 1
ATOM 2043 C C . HIS A 1 257 ? -11.990 -15.589 1.087 1.00 81.94 257 HIS A C 1
ATOM 2045 O O . HIS A 1 257 ? -11.054 -15.461 1.878 1.00 81.94 257 HIS A O 1
ATOM 2051 N N . ARG A 1 258 ? -11.941 -16.396 0.016 1.00 77.88 258 ARG A N 1
ATOM 2052 C CA . ARG A 1 258 ? -10.741 -17.134 -0.408 1.00 77.88 258 ARG A CA 1
ATOM 2053 C C . ARG A 1 258 ? -9.831 -16.323 -1.322 1.00 77.88 258 ARG A C 1
ATOM 2055 O O . ARG A 1 258 ? -8.662 -16.674 -1.456 1.00 77.88 258 ARG A O 1
ATOM 2062 N N . GLY A 1 259 ? -10.353 -15.265 -1.939 1.00 74.19 259 GLY A N 1
ATOM 2063 C CA . GLY A 1 259 ? -9.542 -14.300 -2.662 1.00 74.19 259 GLY A CA 1
ATOM 2064 C C . GLY A 1 259 ? -8.669 -13.508 -1.692 1.00 74.19 259 GLY A C 1
ATOM 2065 O O . GLY A 1 259 ? -9.095 -13.169 -0.585 1.00 74.19 259 GLY A O 1
ATOM 2066 N N . GLN A 1 260 ? -7.438 -13.219 -2.105 1.00 71.31 260 GLN A N 1
ATOM 2067 C CA . GLN A 1 260 ? -6.588 -12.254 -1.417 1.00 71.31 260 GLN A CA 1
ATOM 2068 C C . GLN A 1 260 ? -6.706 -10.913 -2.152 1.00 71.31 260 GLN A C 1
ATOM 2070 O O . GLN A 1 260 ? -6.118 -10.777 -3.235 1.00 71.31 260 GLN A O 1
ATOM 2075 N N . PRO A 1 261 ? -7.495 -9.951 -1.628 1.00 69.94 261 PRO A N 1
ATOM 2076 C CA . PRO A 1 261 ? -7.525 -8.611 -2.199 1.00 69.94 261 PRO A CA 1
ATOM 2077 C C . PRO A 1 261 ? -6.135 -7.971 -2.086 1.00 69.94 261 PRO A C 1
ATOM 2079 O O . PRO A 1 261 ? -5.316 -8.383 -1.257 1.00 69.94 261 PRO A O 1
ATOM 2082 N N . VAL A 1 262 ? -5.856 -6.966 -2.921 1.00 68.62 262 VAL A N 1
ATOM 2083 C CA . VAL A 1 262 ? -4.632 -6.162 -2.782 1.00 68.62 262 VAL A CA 1
ATOM 2084 C C . VAL A 1 262 ? -4.522 -5.636 -1.354 1.00 68.62 262 VAL A C 1
ATOM 2086 O O . VAL A 1 262 ? -5.487 -5.108 -0.796 1.00 68.62 262 VAL A O 1
ATOM 2089 N N . TRP A 1 263 ? -3.327 -5.748 -0.775 1.00 69.56 263 TRP A N 1
ATOM 2090 C CA . TRP A 1 263 ? -3.052 -5.221 0.554 1.00 69.56 263 TRP A CA 1
ATOM 2091 C C . TRP A 1 263 ? -3.293 -3.707 0.607 1.00 69.56 263 TRP A C 1
ATOM 2093 O O . TRP A 1 263 ? -2.693 -2.933 -0.142 1.00 69.56 263 TRP A O 1
ATOM 2103 N N . ASN A 1 264 ? -4.172 -3.273 1.504 1.00 70.69 264 ASN A N 1
ATOM 2104 C CA . ASN A 1 264 ? -4.559 -1.876 1.673 1.00 70.69 264 ASN A CA 1
ATOM 2105 C C . ASN A 1 264 ? -5.066 -1.627 3.110 1.00 70.69 264 ASN A C 1
ATOM 2107 O O . ASN A 1 264 ? -5.022 -2.523 3.955 1.00 70.69 264 ASN A O 1
ATOM 2111 N N . ASN A 1 265 ? -5.555 -0.413 3.388 1.00 72.50 265 ASN A N 1
ATOM 2112 C CA . ASN A 1 265 ? -6.082 -0.042 4.709 1.00 72.50 265 ASN A CA 1
ATOM 2113 C C . ASN A 1 265 ? -7.269 -0.919 5.152 1.00 72.50 265 ASN A C 1
ATOM 2115 O O . ASN A 1 265 ? -7.422 -1.171 6.345 1.00 72.50 265 ASN A O 1
ATOM 2119 N N . ASP A 1 266 ? -8.083 -1.391 4.207 1.00 81.38 266 ASP A N 1
ATOM 2120 C CA . ASP A 1 266 ? -9.265 -2.215 4.464 1.00 81.38 266 ASP A CA 1
ATOM 2121 C C . ASP A 1 266 ? -8.858 -3.64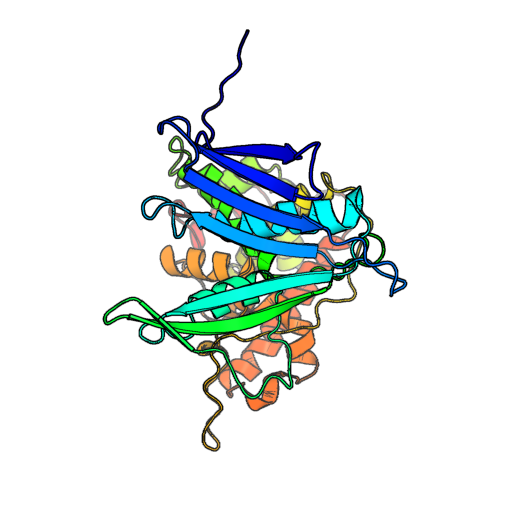0 4.879 1.00 81.38 266 ASP A C 1
ATOM 2123 O O . ASP A 1 266 ? -9.339 -4.154 5.890 1.00 81.38 266 ASP A O 1
ATOM 2127 N N . GLU A 1 267 ? -7.907 -4.251 4.159 1.00 81.88 267 GLU A N 1
ATOM 2128 C CA . GLU A 1 267 ? -7.353 -5.571 4.499 1.00 81.88 267 GLU A CA 1
ATOM 2129 C C . GLU A 1 267 ? -6.567 -5.523 5.819 1.00 81.88 267 GLU A C 1
ATOM 2131 O O . GLU A 1 267 ? -6.699 -6.414 6.661 1.00 81.88 267 GLU A O 1
ATOM 2136 N N . TYR A 1 268 ? -5.805 -4.448 6.053 1.00 79.38 268 TYR A N 1
ATOM 2137 C CA . TYR A 1 268 ? -5.133 -4.216 7.331 1.00 79.38 268 TYR A CA 1
ATOM 2138 C C . TYR A 1 268 ? -6.137 -4.139 8.485 1.00 79.38 268 TYR A C 1
ATOM 2140 O O . TYR A 1 268 ? -6.017 -4.892 9.452 1.00 79.38 268 TYR A O 1
ATOM 2148 N N . LEU A 1 269 ? -7.157 -3.278 8.378 1.00 81.62 269 LEU A N 1
ATOM 2149 C CA . LEU A 1 269 ? -8.149 -3.105 9.437 1.00 81.62 269 LEU A CA 1
ATOM 2150 C C . LEU A 1 269 ? -8.927 -4.402 9.688 1.00 81.62 269 LEU A C 1
ATOM 2152 O O . LEU A 1 269 ? -9.141 -4.765 10.842 1.00 81.62 269 LEU A O 1
ATOM 2156 N N . TYR A 1 270 ? -9.266 -5.157 8.638 1.00 88.38 270 TYR A N 1
ATOM 2157 C CA . TYR A 1 270 ? -9.832 -6.500 8.770 1.00 88.38 270 TYR A CA 1
ATOM 2158 C C . TYR A 1 270 ? -8.947 -7.409 9.642 1.00 88.38 270 TYR A C 1
ATOM 2160 O O . TYR A 1 270 ? -9.442 -8.046 10.577 1.00 88.38 270 TYR A O 1
ATOM 2168 N N . HIS A 1 271 ? -7.633 -7.435 9.401 1.00 83.25 271 HIS A N 1
ATOM 2169 C CA . HIS A 1 271 ? -6.702 -8.224 10.208 1.00 83.25 271 HIS A CA 1
ATOM 2170 C C . HIS A 1 271 ? -6.564 -7.722 11.647 1.00 83.25 271 HIS A C 1
ATOM 2172 O O . HIS A 1 271 ? -6.515 -8.552 12.557 1.00 83.25 271 HIS A O 1
ATOM 2178 N N . VAL A 1 272 ? -6.565 -6.407 11.877 1.00 80.50 272 VAL A N 1
ATOM 2179 C CA . VAL A 1 272 ? -6.588 -5.823 13.229 1.00 80.50 272 VAL A CA 1
ATOM 2180 C C . VAL A 1 272 ? -7.830 -6.290 13.983 1.00 80.50 272 VAL A C 1
ATOM 2182 O O . VAL A 1 272 ? -7.728 -6.795 15.102 1.00 80.50 272 VAL A O 1
ATOM 2185 N N . MET A 1 273 ? -9.006 -6.194 13.362 1.00 86.00 273 MET A N 1
ATOM 2186 C CA . MET A 1 273 ? -10.274 -6.595 13.976 1.00 86.00 273 MET A CA 1
ATOM 2187 C C . MET A 1 273 ? -10.301 -8.096 14.296 1.00 86.00 273 MET A C 1
ATOM 2189 O O . MET A 1 273 ? -10.749 -8.489 15.375 1.00 86.00 273 MET A O 1
ATOM 2193 N N . MET A 1 274 ? -9.776 -8.926 13.388 1.00 88.81 274 MET A N 1
ATOM 2194 C CA . MET A 1 274 ? -9.652 -10.374 13.575 1.00 88.81 274 MET A CA 1
ATOM 2195 C C . MET A 1 274 ? -8.682 -10.725 14.705 1.00 88.81 274 MET A C 1
ATOM 2197 O O . MET A 1 274 ? -9.010 -11.535 15.571 1.00 88.81 274 MET A O 1
ATOM 2201 N N . LYS A 1 275 ? -7.500 -10.101 14.729 1.00 86.06 275 LYS A N 1
ATOM 2202 C CA . LYS A 1 275 ? -6.466 -10.338 15.744 1.00 86.06 275 LYS A CA 1
ATOM 2203 C C . LYS A 1 275 ? -6.958 -9.966 17.142 1.00 86.06 275 LYS A C 1
ATOM 2205 O O . LYS A 1 275 ? -6.754 -10.723 18.086 1.00 86.06 275 LYS A O 1
ATOM 2210 N N . ASN A 1 276 ? -7.658 -8.840 17.255 1.00 83.38 276 ASN A N 1
ATOM 2211 C CA . ASN A 1 276 ? -8.207 -8.347 18.518 1.00 83.38 276 ASN A CA 1
ATOM 2212 C C . ASN A 1 276 ? -9.533 -9.009 18.910 1.00 83.38 276 ASN A C 1
ATOM 2214 O O . ASN A 1 276 ? -10.087 -8.682 19.956 1.00 83.38 276 ASN A O 1
ATOM 2218 N N . SER A 1 277 ? -10.037 -9.947 18.098 1.00 88.88 277 SER A N 1
ATOM 2219 C CA . SER A 1 277 ? -11.275 -10.688 18.366 1.00 88.88 277 SER A CA 1
ATOM 2220 C C . SER A 1 277 ? -12.449 -9.766 18.725 1.00 88.88 277 SER A C 1
ATOM 2222 O O . SER A 1 277 ? -13.189 -10.029 19.677 1.00 88.88 277 SER A O 1
ATOM 2224 N N . LEU A 1 278 ? -12.602 -8.659 17.987 1.00 87.19 278 LEU A N 1
ATOM 2225 C CA . LEU A 1 278 ? -13.674 -7.696 18.249 1.00 87.19 278 LEU A CA 1
ATOM 2226 C C . LEU A 1 278 ? -15.041 -8.385 18.152 1.00 87.19 278 LEU A C 1
ATOM 2228 O O . LEU A 1 278 ? -15.258 -9.245 17.296 1.00 87.19 278 LEU A O 1
ATOM 2232 N N . GLN A 1 279 ? -15.984 -7.992 19.012 1.00 88.56 279 GLN A N 1
ATOM 2233 C CA . GLN A 1 279 ? -17.304 -8.634 19.122 1.00 88.56 279 GLN A CA 1
ATOM 2234 C C . GLN A 1 279 ? -18.266 -8.191 18.010 1.00 88.56 279 GLN A C 1
ATOM 2236 O O . GLN A 1 279 ? -19.357 -7.681 18.264 1.00 88.56 279 GLN A O 1
ATOM 2241 N N . LEU A 1 280 ? -17.849 -8.349 16.757 1.00 90.06 280 LEU A N 1
ATOM 2242 C CA . LEU A 1 280 ? -18.574 -7.879 15.588 1.00 90.06 280 LEU A CA 1
ATOM 2243 C C . LEU A 1 280 ? -19.177 -9.039 14.797 1.00 90.06 280 LEU A C 1
ATOM 2245 O O . LEU A 1 280 ? -18.586 -10.118 14.717 1.00 90.06 280 LEU A O 1
ATOM 2249 N N . PRO A 1 281 ? -20.356 -8.839 14.184 1.00 93.00 281 PRO A N 1
ATOM 2250 C CA . PRO A 1 281 ? -20.923 -9.850 13.313 1.00 93.00 281 PRO A CA 1
ATOM 2251 C C . PRO A 1 281 ? -20.052 -10.007 12.062 1.00 93.00 281 PRO A C 1
ATOM 2253 O O . PRO A 1 281 ? -19.415 -9.058 11.604 1.00 93.00 281 PRO A O 1
ATOM 2256 N N . ARG A 1 282 ? -20.073 -11.199 11.457 1.00 90.06 282 ARG A N 1
ATOM 2257 C CA . ARG A 1 282 ? -19.265 -11.522 10.266 1.00 90.06 282 ARG A CA 1
ATOM 2258 C C . ARG A 1 282 ? -19.451 -10.515 9.122 1.00 90.06 282 ARG A C 1
ATOM 2260 O O . ARG A 1 282 ? -18.481 -10.181 8.452 1.00 90.06 282 ARG A O 1
ATOM 2267 N N . VAL A 1 283 ? -20.665 -9.992 8.948 1.00 92.25 283 VAL A N 1
ATOM 2268 C CA . VAL A 1 283 ? -20.982 -8.953 7.953 1.00 92.25 283 VAL A CA 1
ATOM 2269 C C . VAL A 1 283 ? -20.164 -7.669 8.139 1.00 92.25 283 VAL A C 1
ATOM 2271 O O . VAL A 1 283 ? -19.738 -7.077 7.156 1.00 92.25 283 VAL A O 1
ATOM 2274 N N . ALA A 1 284 ? -19.854 -7.272 9.377 1.00 91.81 284 ALA A N 1
ATOM 2275 C CA . A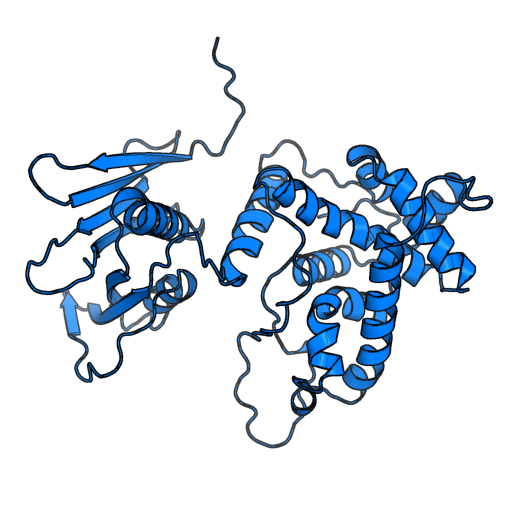LA A 1 284 ? -19.061 -6.072 9.645 1.00 91.81 284 ALA A CA 1
ATOM 2276 C C . ALA A 1 284 ? -17.614 -6.229 9.156 1.00 91.81 284 ALA A C 1
ATOM 2278 O O . ALA A 1 284 ? -17.049 -5.308 8.570 1.00 91.81 284 ALA A O 1
ATOM 2279 N N . LEU A 1 285 ? -17.032 -7.417 9.351 1.00 90.69 285 LEU A N 1
ATOM 2280 C CA . LEU A 1 285 ? -15.695 -7.741 8.848 1.00 90.69 285 LEU A CA 1
ATOM 2281 C C . LEU A 1 285 ? -15.658 -7.716 7.317 1.00 90.69 285 LEU A C 1
ATOM 2283 O O . LEU A 1 285 ? -14.701 -7.222 6.732 1.00 90.69 285 LEU A O 1
ATOM 2287 N N . TRP A 1 286 ? -16.718 -8.209 6.675 1.00 90.75 286 TRP A N 1
ATOM 2288 C CA . TRP A 1 286 ? -16.877 -8.175 5.221 1.00 90.75 286 TRP A CA 1
ATOM 2289 C C . TRP A 1 286 ? -16.991 -6.761 4.667 1.00 90.75 286 TRP A C 1
ATOM 2291 O O . TRP A 1 286 ? -16.316 -6.430 3.696 1.00 90.75 286 TRP A O 1
ATOM 2301 N N . MET A 1 287 ? -17.813 -5.929 5.303 1.00 91.06 287 MET A N 1
ATOM 2302 C CA . MET A 1 287 ? -17.972 -4.531 4.921 1.00 91.06 287 MET A CA 1
ATOM 2303 C C . MET A 1 287 ? -16.641 -3.788 4.982 1.00 91.06 287 MET A C 1
ATOM 2305 O O . MET A 1 287 ? -16.291 -3.120 4.019 1.00 91.06 287 MET A O 1
ATOM 2309 N N . VAL A 1 288 ? -15.867 -3.954 6.061 1.00 88.88 288 VAL A N 1
ATOM 2310 C CA . VAL A 1 288 ? -14.533 -3.342 6.156 1.00 88.88 288 VAL A CA 1
ATOM 2311 C C . VAL A 1 288 ? -13.620 -3.858 5.060 1.00 88.88 288 VAL A C 1
ATOM 2313 O O . VAL A 1 288 ? -13.041 -3.049 4.351 1.00 88.88 288 VAL A O 1
ATOM 2316 N N . ARG A 1 289 ? -13.534 -5.180 4.885 1.00 89.62 289 ARG A N 1
ATOM 2317 C CA . ARG A 1 289 ? -12.588 -5.817 3.963 1.00 89.62 289 ARG A CA 1
ATOM 2318 C C . ARG A 1 289 ? -12.828 -5.466 2.491 1.00 89.62 289 ARG A C 1
ATOM 2320 O O . ARG A 1 289 ? -11.875 -5.382 1.724 1.00 89.62 289 ARG A O 1
ATOM 2327 N N . PHE A 1 290 ? -14.087 -5.278 2.090 1.00 88.19 290 PHE A N 1
ATOM 2328 C CA . PHE A 1 290 ? -14.478 -5.151 0.681 1.00 88.19 290 PHE A CA 1
ATOM 2329 C C . PHE A 1 290 ? -15.161 -3.821 0.321 1.00 88.19 290 PHE A C 1
ATOM 2331 O O . PHE A 1 290 ? -15.621 -3.679 -0.811 1.00 88.19 290 PHE A O 1
ATOM 2338 N N . ARG A 1 291 ? -15.219 -2.820 1.217 1.00 85.81 291 ARG A N 1
ATOM 2339 C CA . ARG A 1 291 ? -15.898 -1.533 0.928 1.00 85.81 291 ARG A CA 1
ATOM 2340 C C . ARG A 1 291 ? -15.389 -0.840 -0.333 1.00 85.81 291 ARG A C 1
ATOM 2342 O O . ARG A 1 291 ? -16.189 -0.352 -1.119 1.00 85.81 291 ARG A O 1
ATOM 2349 N N . ARG A 1 292 ? -14.072 -0.828 -0.570 1.00 80.88 292 ARG A N 1
ATOM 2350 C CA . ARG A 1 292 ? -13.474 -0.192 -1.759 1.00 80.88 292 ARG A CA 1
ATOM 2351 C C . ARG A 1 292 ? -13.811 -0.916 -3.057 1.00 80.88 292 ARG A C 1
ATOM 2353 O O . ARG A 1 292 ? -13.578 -0.382 -4.132 1.00 80.88 292 ARG A O 1
ATOM 2360 N N . MET A 1 293 ? -14.362 -2.119 -2.952 1.00 81.88 293 MET A N 1
ATOM 2361 C CA . MET A 1 293 ? -14.803 -2.926 -4.077 1.00 81.88 293 MET A CA 1
ATOM 2362 C C . MET A 1 293 ? -16.308 -2.781 -4.319 1.00 81.88 293 MET A C 1
ATOM 2364 O O . MET A 1 293 ? -16.827 -3.493 -5.172 1.00 81.88 293 MET A O 1
ATOM 2368 N N . SER A 1 294 ? -17.012 -1.875 -3.619 1.00 83.25 294 SER A N 1
ATOM 2369 C CA . SER A 1 294 ? -18.463 -1.694 -3.775 1.00 83.25 294 SER A CA 1
ATOM 2370 C C . SER A 1 294 ? -18.855 -1.461 -5.230 1.00 83.25 294 SER A C 1
ATOM 2372 O O . SER A 1 294 ? -19.733 -2.154 -5.722 1.00 83.25 294 SER A O 1
ATOM 2374 N N . ASN A 1 295 ? -18.134 -0.599 -5.953 1.00 77.38 295 ASN A N 1
ATOM 2375 C CA . ASN A 1 295 ? -18.418 -0.320 -7.364 1.00 77.38 295 ASN A CA 1
ATOM 2376 C C . ASN A 1 295 ? -18.250 -1.567 -8.244 1.00 77.38 295 ASN A C 1
ATOM 2378 O O . ASN A 1 295 ? -19.089 -1.851 -9.092 1.00 77.38 295 ASN A O 1
ATOM 2382 N N . ALA A 1 296 ? -17.183 -2.340 -8.027 1.00 77.12 296 ALA A N 1
ATOM 2383 C CA . ALA A 1 296 ? -16.931 -3.560 -8.789 1.00 77.12 296 ALA A CA 1
ATOM 2384 C C . ALA A 1 296 ? -17.955 -4.663 -8.479 1.00 77.12 296 ALA A C 1
ATOM 2386 O O . ALA A 1 296 ? -18.343 -5.414 -9.376 1.00 77.12 296 ALA A O 1
ATOM 2387 N N . LEU A 1 297 ? -18.396 -4.752 -7.221 1.00 82.88 297 LEU A N 1
ATOM 2388 C CA . LEU A 1 297 ? -19.441 -5.673 -6.779 1.00 82.88 297 LEU A CA 1
ATOM 2389 C C . LEU A 1 297 ? -20.807 -5.278 -7.352 1.00 82.88 297 LEU A C 1
ATOM 2391 O O . LEU A 1 297 ? -21.516 -6.133 -7.869 1.00 82.88 297 LEU A O 1
ATOM 2395 N N . GLU A 1 298 ? -21.154 -3.991 -7.324 1.00 79.25 298 GLU A N 1
ATOM 2396 C CA . GLU A 1 298 ? -22.394 -3.454 -7.899 1.00 79.25 298 GLU A CA 1
ATOM 2397 C C . GLU A 1 298 ? -22.433 -3.589 -9.427 1.00 79.25 298 GLU A C 1
ATOM 2399 O O . GLU A 1 298 ? -23.488 -3.855 -10.001 1.00 79.25 298 GLU A O 1
ATOM 2404 N N . ALA A 1 299 ? -21.280 -3.470 -10.090 1.00 80.19 299 ALA A N 1
ATOM 2405 C CA . ALA A 1 299 ? -21.138 -3.677 -11.529 1.00 80.19 299 ALA A CA 1
ATOM 2406 C C . ALA A 1 299 ? -21.115 -5.164 -11.946 1.00 80.19 299 ALA A C 1
ATOM 2408 O O . ALA A 1 299 ? -20.986 -5.455 -13.136 1.00 80.19 299 ALA A O 1
ATOM 2409 N N . GLY A 1 300 ? -21.208 -6.106 -10.998 1.00 82.88 300 GLY A N 1
ATOM 2410 C CA . GLY A 1 300 ? -21.208 -7.548 -11.267 1.00 82.88 300 GLY A CA 1
ATOM 2411 C C . GLY A 1 300 ? -19.870 -8.101 -11.774 1.00 82.88 300 GLY A C 1
ATOM 2412 O O . GLY A 1 300 ? -19.804 -9.217 -12.291 1.00 82.88 300 GLY A O 1
ATOM 2413 N N . LEU A 1 301 ? -18.768 -7.351 -11.630 1.00 79.06 301 LEU A N 1
ATOM 2414 C CA . LEU A 1 301 ? -17.451 -7.749 -12.154 1.00 79.06 301 LEU A CA 1
ATOM 2415 C C . LEU A 1 301 ? -16.880 -8.988 -11.450 1.00 79.06 301 LEU A C 1
ATOM 2417 O O . LEU A 1 301 ? -15.970 -9.633 -11.969 1.00 79.06 301 LEU A O 1
ATOM 2421 N N . LEU A 1 302 ? -17.409 -9.318 -10.270 1.00 82.62 302 LEU A N 1
ATOM 2422 C CA . LEU A 1 302 ? -16.939 -10.406 -9.415 1.00 82.62 302 LEU A CA 1
ATOM 2423 C C . LEU A 1 302 ? -17.959 -11.538 -9.259 1.00 82.62 302 LEU A C 1
ATOM 2425 O O . LEU A 1 302 ? -17.720 -12.460 -8.478 1.00 82.62 302 LEU A O 1
ATOM 2429 N N . ASP A 1 303 ? -19.058 -11.521 -10.019 1.00 86.38 303 ASP A N 1
ATOM 2430 C CA . ASP A 1 303 ? -20.129 -12.526 -9.940 1.00 86.38 303 ASP A CA 1
ATOM 2431 C C . ASP A 1 303 ? -19.599 -13.954 -10.117 1.00 86.38 303 ASP A C 1
ATOM 2433 O O . ASP A 1 303 ? -20.006 -14.866 -9.400 1.00 86.38 303 ASP A O 1
ATOM 2437 N N . GLY A 1 304 ? -18.616 -14.142 -11.005 1.00 83.38 304 GLY A N 1
ATOM 2438 C CA . GLY A 1 304 ? -17.967 -15.437 -11.235 1.00 83.38 304 GLY A CA 1
ATOM 2439 C C . GLY A 1 304 ? -17.144 -15.967 -10.051 1.00 83.38 304 GLY A C 1
ATOM 2440 O O . GLY A 1 304 ? -16.806 -17.148 -10.023 1.00 83.38 304 GLY A O 1
ATOM 2441 N N . MET A 1 305 ? -16.819 -15.122 -9.069 1.00 81.44 305 MET A N 1
ATOM 2442 C CA . MET A 1 305 ? -16.061 -15.488 -7.866 1.00 81.44 305 MET A CA 1
ATOM 2443 C C . MET A 1 305 ? -16.940 -15.603 -6.615 1.00 81.44 305 MET A C 1
ATOM 2445 O O . MET A 1 305 ? -16.521 -16.224 -5.633 1.00 81.44 305 MET A O 1
ATOM 2449 N N . MET A 1 306 ? -18.135 -15.009 -6.640 1.00 87.25 306 MET A N 1
ATOM 2450 C CA . MET A 1 306 ? -19.034 -14.919 -5.495 1.00 87.25 306 MET A CA 1
ATOM 2451 C C . MET A 1 306 ? -19.819 -16.207 -5.263 1.00 87.25 306 MET A C 1
ATOM 2453 O O . MET A 1 306 ? -20.400 -16.778 -6.180 1.00 87.25 306 MET A O 1
ATOM 2457 N N . ASN A 1 307 ? -19.905 -16.636 -4.007 1.00 88.94 307 ASN A N 1
ATOM 2458 C CA . ASN A 1 307 ? -20.887 -17.632 -3.583 1.00 88.94 307 ASN A CA 1
ATOM 2459 C C . ASN A 1 307 ? -22.194 -16.951 -3.103 1.00 88.94 307 ASN A C 1
ATOM 2461 O O . ASN A 1 307 ? -22.310 -15.725 -3.085 1.00 88.94 307 ASN A O 1
ATOM 2465 N N . GLY A 1 308 ? -23.189 -17.744 -2.691 1.00 88.88 308 GLY A N 1
ATOM 2466 C CA . GLY A 1 308 ? -24.477 -17.211 -2.225 1.00 88.88 308 GLY A CA 1
ATOM 2467 C C . GLY A 1 308 ? -24.391 -16.350 -0.956 1.00 88.88 308 GLY A C 1
ATOM 2468 O O . GLY A 1 308 ? -25.191 -15.435 -0.793 1.00 88.88 308 GLY A O 1
ATOM 2469 N N . GLU A 1 309 ? -23.421 -16.594 -0.070 1.00 89.75 309 GLU A N 1
ATOM 2470 C CA . GLU A 1 309 ? -23.177 -15.726 1.089 1.00 89.75 309 GLU A CA 1
ATOM 2471 C C . GLU A 1 309 ? -22.635 -14.369 0.627 1.00 89.75 309 GLU A C 1
ATOM 2473 O O . GLU A 1 309 ? -23.145 -13.331 1.044 1.00 89.75 309 GLU A O 1
ATOM 2478 N N . ASP A 1 310 ? -21.669 -14.364 -0.289 1.00 90.06 310 ASP A N 1
ATOM 2479 C CA . ASP A 1 310 ? -21.044 -13.141 -0.794 1.00 90.06 310 ASP A CA 1
ATOM 2480 C C . ASP A 1 310 ? -22.077 -12.220 -1.462 1.00 90.06 310 ASP A C 1
ATOM 2482 O O . ASP A 1 310 ? -22.085 -11.017 -1.207 1.00 90.06 310 ASP A O 1
ATOM 2486 N N . GLN A 1 311 ? -23.023 -12.792 -2.215 1.00 88.50 311 GLN A N 1
ATOM 2487 C CA . GLN A 1 311 ? -24.138 -12.052 -2.822 1.00 88.50 311 GLN A CA 1
ATOM 2488 C C . GLN A 1 311 ? -25.000 -11.338 -1.770 1.00 88.50 311 GLN A C 1
ATOM 2490 O O . GLN A 1 311 ? -25.422 -10.202 -1.977 1.00 88.50 311 GLN A O 1
ATOM 2495 N N . THR A 1 312 ? -25.227 -11.958 -0.605 1.00 89.81 312 THR A N 1
ATOM 2496 C CA . THR A 1 312 ? -25.944 -11.286 0.493 1.00 89.81 312 THR A CA 1
ATOM 2497 C C . THR A 1 312 ? -25.125 -10.161 1.126 1.00 89.81 312 THR A C 1
ATOM 2499 O O . THR A 1 312 ? -25.705 -9.188 1.609 1.00 89.81 312 THR A O 1
ATOM 2502 N N . MET A 1 313 ? -23.790 -10.258 1.095 1.00 90.50 313 MET A N 1
ATOM 2503 C CA . MET A 1 313 ? -22.881 -9.250 1.649 1.00 90.50 313 MET A CA 1
ATOM 2504 C C . MET A 1 313 ? -22.766 -8.006 0.761 1.00 90.50 313 MET A C 1
ATOM 2506 O O . MET A 1 313 ? -22.541 -6.923 1.297 1.00 90.50 313 MET A O 1
ATOM 2510 N N . VAL A 1 314 ? -22.980 -8.116 -0.557 1.00 89.62 314 VAL A N 1
ATOM 2511 C CA . VAL A 1 314 ? -22.935 -6.966 -1.487 1.00 89.62 314 VAL A CA 1
ATOM 2512 C C . VAL A 1 314 ? -23.887 -5.850 -1.051 1.00 89.62 314 VAL A C 1
ATOM 2514 O O . VAL A 1 314 ? -23.486 -4.690 -0.995 1.00 89.62 314 VAL A O 1
ATOM 2517 N N . ASN A 1 315 ? -25.110 -6.192 -0.638 1.00 89.81 315 ASN A N 1
ATOM 2518 C CA . ASN A 1 315 ? -26.088 -5.205 -0.166 1.00 89.81 315 ASN A CA 1
ATOM 2519 C C . ASN A 1 315 ? -25.604 -4.449 1.081 1.00 89.81 315 ASN A C 1
ATOM 2521 O O . ASN A 1 315 ? -25.840 -3.251 1.221 1.00 89.81 315 ASN A O 1
ATOM 2525 N N . TRP A 1 316 ? -24.906 -5.139 1.985 1.00 91.81 316 TRP A N 1
ATOM 2526 C CA . TRP A 1 316 ? -24.334 -4.526 3.182 1.00 91.81 316 TRP A CA 1
ATOM 2527 C C . TRP A 1 316 ? -23.140 -3.631 2.860 1.00 91.81 316 TRP A C 1
ATOM 2529 O O . TRP A 1 316 ? -22.994 -2.571 3.464 1.00 91.81 316 TRP A O 1
ATOM 2539 N N . ILE A 1 317 ? -22.310 -4.041 1.901 1.00 90.00 317 ILE A N 1
ATOM 2540 C CA . ILE A 1 317 ? -21.180 -3.252 1.410 1.00 90.00 317 ILE A CA 1
ATOM 2541 C C . ILE A 1 317 ? -21.683 -1.962 0.748 1.00 90.00 317 ILE A C 1
ATOM 2543 O O . ILE A 1 317 ? -21.197 -0.886 1.084 1.00 90.00 317 ILE A O 1
ATOM 2547 N N . SER A 1 318 ? -22.704 -2.052 -0.108 1.00 87.19 318 SER A N 1
ATOM 2548 C CA . SER A 1 318 ? -23.332 -0.893 -0.757 1.00 87.19 318 SER A CA 1
ATOM 2549 C C . SER A 1 318 ? -23.953 0.071 0.265 1.00 87.19 318 SER A C 1
ATOM 2551 O O . SER A 1 318 ? -23.664 1.270 0.252 1.00 87.19 318 SER A O 1
ATOM 2553 N N . LEU A 1 319 ? -24.710 -0.455 1.242 1.00 88.19 319 LEU A N 1
ATOM 2554 C CA . LEU A 1 319 ? -25.257 0.339 2.351 1.00 88.19 319 LEU A CA 1
ATOM 2555 C C . LEU A 1 319 ? -24.151 1.082 3.114 1.00 88.19 319 LEU A C 1
ATOM 2557 O O . LEU A 1 319 ? -24.291 2.263 3.426 1.00 88.19 319 LEU A O 1
ATOM 2561 N N . PHE A 1 320 ? -23.047 0.398 3.414 1.00 87.44 320 PHE A N 1
ATOM 2562 C CA . PHE A 1 320 ? -21.919 0.999 4.116 1.00 87.44 320 PHE A CA 1
ATOM 2563 C C . PHE A 1 320 ? -21.259 2.115 3.312 1.00 87.44 320 PHE A C 1
ATOM 2565 O O . PHE A 1 320 ? -20.998 3.183 3.861 1.00 87.44 320 PHE A O 1
ATOM 2572 N N . SER A 1 321 ? -21.021 1.889 2.018 1.00 84.62 321 SER A N 1
ATOM 2573 C CA . SER A 1 321 ? -20.461 2.896 1.116 1.00 84.62 321 SER A CA 1
ATOM 2574 C C . SER A 1 321 ? -21.359 4.133 1.024 1.00 84.62 321 SER A C 1
ATOM 2576 O O . SER A 1 321 ? -20.848 5.251 1.108 1.00 84.62 321 SER A O 1
ATOM 2578 N N . SER A 1 322 ? -22.685 3.955 0.955 1.00 84.88 322 SER A N 1
ATOM 2579 C CA . SER A 1 322 ? -23.654 5.063 0.996 1.00 84.88 322 SER A CA 1
ATOM 2580 C C . SER A 1 322 ? -23.542 5.863 2.295 1.00 84.88 322 SER A C 1
ATOM 2582 O O . SER A 1 322 ? -23.378 7.082 2.256 1.00 84.88 322 SER A O 1
ATOM 2584 N N . LEU A 1 323 ? -23.540 5.181 3.447 1.00 82.50 323 LEU A N 1
ATOM 2585 C CA . LEU A 1 323 ? -23.414 5.830 4.755 1.00 82.50 323 LEU A CA 1
ATOM 2586 C C . LEU A 1 323 ? -22.113 6.621 4.881 1.00 82.50 323 LEU A C 1
ATOM 2588 O O . LEU A 1 323 ? -22.122 7.751 5.359 1.00 82.50 323 LEU A O 1
ATOM 2592 N N . VAL A 1 324 ? -20.990 6.055 4.435 1.00 78.69 324 VAL A N 1
ATOM 2593 C CA . VAL A 1 324 ? -19.695 6.748 4.451 1.00 78.69 324 VAL A CA 1
ATOM 2594 C C . VAL A 1 324 ? -19.715 7.974 3.528 1.00 78.69 324 VAL A C 1
ATOM 2596 O O . VAL A 1 324 ? -19.183 9.020 3.904 1.00 78.69 324 VAL A O 1
ATOM 2599 N N . GLY A 1 325 ? -20.362 7.887 2.362 1.00 77.56 325 GLY A N 1
ATOM 2600 C CA . GLY A 1 325 ? -20.542 9.015 1.444 1.00 77.56 325 GLY A CA 1
ATOM 2601 C C . GLY A 1 325 ? -21.369 10.162 2.041 1.00 77.56 325 GLY A C 1
ATOM 2602 O O . GLY A 1 325 ? -20.997 11.332 1.913 1.00 77.56 325 GLY A O 1
ATOM 2603 N N . GLU A 1 326 ? -22.444 9.848 2.767 1.00 77.00 326 GLU A N 1
ATOM 2604 C CA . GLU A 1 326 ? -23.288 10.839 3.455 1.00 77.00 326 GLU A CA 1
ATOM 2605 C C . GLU A 1 326 ? -22.516 11.637 4.517 1.00 77.00 326 GLU A C 1
ATOM 2607 O O . GLU A 1 326 ? -22.724 12.843 4.682 1.00 77.00 326 GLU A O 1
ATOM 2612 N N . LEU A 1 327 ? -21.548 11.013 5.195 1.00 72.06 327 LEU A N 1
ATOM 2613 C CA . LEU A 1 327 ? -20.704 11.710 6.173 1.00 72.06 327 LEU A CA 1
ATOM 2614 C C . LEU A 1 327 ? -19.834 12.800 5.554 1.00 72.06 327 LEU A C 1
ATOM 2616 O O . LEU A 1 327 ? -19.533 13.788 6.228 1.00 72.06 327 LEU A O 1
ATOM 2620 N N . GLY A 1 328 ? -19.453 12.640 4.285 1.00 65.88 328 GLY A N 1
ATOM 2621 C CA . GLY A 1 328 ? -18.685 13.635 3.540 1.00 65.88 328 GLY A CA 1
ATOM 2622 C C . GLY A 1 328 ? -19.493 14.875 3.147 1.00 65.88 328 GLY A C 1
ATOM 2623 O O . GLY A 1 328 ? -18.907 15.934 2.939 1.00 65.88 328 GLY A O 1
ATOM 2624 N N . THR A 1 329 ? -20.823 14.767 3.069 1.00 57.75 329 THR A N 1
ATOM 2625 C CA . THR A 1 329 ? -21.716 15.828 2.559 1.00 57.75 329 THR A CA 1
ATOM 2626 C C . THR A 1 329 ? -22.550 16.509 3.642 1.00 57.75 329 THR A C 1
ATOM 2628 O O . THR A 1 329 ? -23.191 17.529 3.390 1.00 57.75 329 THR A O 1
ATOM 2631 N N . CYS A 1 330 ? -22.544 15.975 4.862 1.00 49.56 330 CYS A N 1
ATOM 2632 C CA . CYS A 1 330 ? -23.394 16.469 5.932 1.00 49.56 330 CYS A CA 1
ATOM 2633 C C . CYS A 1 330 ? -22.970 17.895 6.389 1.00 49.56 330 CYS A C 1
ATOM 2635 O O . CYS A 1 330 ? -21.777 18.119 6.626 1.00 49.56 330 CYS A O 1
ATOM 2637 N N . PRO A 1 331 ? -23.906 18.853 6.552 1.00 45.69 331 PRO A N 1
ATOM 2638 C CA . PRO A 1 331 ? -23.621 20.238 6.962 1.00 45.69 331 PRO A CA 1
ATOM 2639 C C . PRO A 1 331 ? -22.972 20.359 8.361 1.00 45.69 331 PRO A C 1
ATOM 2641 O O . PRO A 1 331 ? -22.871 19.378 9.103 1.00 45.69 331 PRO A O 1
ATOM 2644 N N . GLN A 1 332 ? -22.426 21.542 8.679 1.00 56.25 332 GLN A N 1
ATOM 2645 C CA . GLN A 1 332 ? -21.653 21.803 9.905 1.00 56.25 332 GLN A CA 1
ATOM 2646 C C . GLN A 1 332 ? -22.498 21.897 11.192 1.00 56.25 332 GLN A C 1
ATOM 2648 O O . GLN A 1 332 ? -23.619 22.383 11.170 1.00 56.25 332 GLN A O 1
ATOM 2653 N N . GLU A 1 333 ? -21.867 21.418 12.275 1.00 52.88 333 GLU A N 1
ATOM 2654 C CA . GLU A 1 333 ? -21.887 21.780 13.713 1.00 52.88 333 GLU A CA 1
ATOM 2655 C C . GLU A 1 333 ? -23.141 22.256 14.470 1.00 52.88 333 GLU A C 1
ATOM 2657 O O . GLU A 1 333 ? -22.999 22.602 15.641 1.00 52.88 333 GLU A O 1
ATOM 2662 N N . ASP A 1 334 ? -24.355 22.187 13.935 1.00 49.50 334 ASP A N 1
ATOM 2663 C CA . ASP A 1 334 ? -25.522 22.481 14.779 1.00 49.50 334 ASP A CA 1
ATOM 2664 C C . ASP A 1 334 ? -25.834 21.307 15.733 1.00 49.50 334 ASP A C 1
ATOM 2666 O O . ASP A 1 334 ? -25.859 20.140 15.328 1.00 49.50 334 ASP A O 1
ATOM 2670 N N . ASP A 1 335 ? -26.006 21.640 17.019 1.00 54.91 335 ASP A N 1
ATOM 2671 C CA . ASP A 1 335 ? -26.139 20.766 18.194 1.00 54.91 335 ASP A CA 1
ATOM 2672 C C . ASP A 1 335 ? -26.730 19.376 17.906 1.00 54.91 335 ASP A C 1
ATOM 2674 O O . ASP A 1 335 ? -27.941 19.175 17.798 1.00 54.91 335 ASP A O 1
ATOM 2678 N N . ILE A 1 336 ? -25.856 18.367 17.852 1.00 57.69 336 ILE A N 1
ATOM 2679 C CA . ILE A 1 336 ? -26.266 16.963 17.786 1.00 57.69 336 ILE A CA 1
ATOM 2680 C C . ILE A 1 336 ? -26.747 16.531 19.179 1.00 57.69 336 ILE A C 1
ATOM 2682 O O . ILE A 1 336 ? -26.020 15.898 19.957 1.00 57.69 336 ILE A O 1
ATOM 2686 N N . GLU A 1 337 ? -27.990 16.878 19.508 1.00 58.16 337 GLU A N 1
ATOM 2687 C CA . GLU A 1 337 ? -28.682 16.355 20.683 1.00 58.16 337 GLU A CA 1
ATOM 2688 C C . GLU A 1 337 ? -28.750 14.817 20.600 1.00 58.16 337 GLU A C 1
ATOM 2690 O O . GLU A 1 337 ? -29.266 14.238 19.647 1.00 58.16 337 GLU A O 1
ATOM 2695 N N . GLY A 1 338 ? -28.191 14.128 21.603 1.00 62.62 338 GLY A N 1
ATOM 2696 C CA . GLY A 1 338 ? -28.307 12.668 21.755 1.00 62.62 338 GLY A CA 1
ATOM 2697 C C . GLY A 1 338 ? -27.009 11.857 21.648 1.00 62.62 338 GLY A C 1
ATOM 2698 O O . GLY A 1 338 ? -26.982 10.708 22.090 1.00 62.62 338 GLY A O 1
ATOM 2699 N N . CYS A 1 339 ? -25.895 12.431 21.176 1.00 67.62 339 CYS A N 1
ATOM 2700 C CA . CYS A 1 339 ? -24.587 11.748 21.119 1.00 67.62 339 CYS A CA 1
ATOM 2701 C C . CYS A 1 339 ? -23.608 12.204 22.216 1.00 67.62 339 CYS A C 1
ATOM 2703 O O . CYS A 1 339 ? -22.456 12.553 21.953 1.00 67.62 339 CYS A O 1
ATOM 2705 N N . GLY A 1 340 ? -24.051 12.170 23.478 1.00 80.69 340 GLY A N 1
ATOM 2706 C CA . GLY A 1 340 ? -23.179 12.464 24.619 1.00 80.69 340 GLY A CA 1
ATOM 2707 C C . GLY A 1 340 ? -21.954 11.539 24.672 1.00 80.69 340 GLY A C 1
ATOM 2708 O O . GLY A 1 340 ? -22.053 10.344 24.384 1.00 80.69 340 GLY A O 1
ATOM 2709 N N . GLU A 1 341 ? -20.805 12.076 25.091 1.00 84.62 341 GLU A N 1
ATOM 2710 C CA . GLU A 1 341 ? -19.524 11.354 25.186 1.00 84.62 341 GLU A CA 1
ATOM 2711 C C . GLU A 1 341 ? -19.649 10.012 25.921 1.00 84.62 341 GLU A C 1
ATOM 2713 O O . GLU A 1 341 ? -19.170 8.988 25.439 1.00 84.62 341 GLU A O 1
ATOM 2718 N N . ARG A 1 342 ? -20.380 9.985 27.042 1.00 86.31 342 ARG A N 1
ATOM 2719 C CA . ARG A 1 342 ? -20.622 8.760 27.818 1.00 86.31 342 ARG A CA 1
ATOM 2720 C C . ARG A 1 342 ? -21.267 7.653 26.982 1.00 86.31 342 ARG A C 1
ATOM 2722 O O . ARG A 1 342 ? -20.884 6.494 27.098 1.00 86.31 342 ARG A O 1
ATOM 2729 N N . SER A 1 343 ? -22.237 8.013 26.146 1.00 87.75 343 SER A N 1
ATOM 2730 C CA . SER A 1 343 ? -22.950 7.067 25.289 1.00 87.75 343 SER A CA 1
ATOM 2731 C C . SER A 1 343 ? -22.042 6.533 24.173 1.00 87.75 343 SER A C 1
ATOM 2733 O O . SER A 1 343 ? -22.103 5.353 23.835 1.00 87.75 343 SER A O 1
ATOM 2735 N N . MET A 1 344 ? -21.139 7.367 23.650 1.00 87.94 344 MET A N 1
ATOM 2736 C CA . MET A 1 344 ? -20.155 6.945 22.651 1.00 87.94 344 MET A CA 1
ATOM 2737 C C . MET A 1 344 ? -19.069 6.048 23.265 1.00 87.94 344 MET A C 1
ATOM 2739 O O . MET A 1 344 ? -18.781 4.993 22.711 1.00 87.94 344 MET A O 1
ATOM 2743 N N . ARG A 1 345 ? -18.548 6.367 24.458 1.00 88.06 345 ARG A N 1
ATOM 2744 C CA . ARG A 1 345 ? -17.629 5.475 25.191 1.00 88.06 345 ARG A CA 1
ATOM 2745 C C . ARG A 1 345 ? -18.256 4.104 25.474 1.00 88.06 345 ARG A C 1
ATOM 2747 O O . ARG A 1 345 ? -17.589 3.092 25.296 1.00 88.06 345 ARG A O 1
ATOM 2754 N N . GLN A 1 346 ? -19.539 4.054 25.847 1.00 90.25 346 GLN A N 1
ATOM 2755 C CA . GLN A 1 346 ? -20.272 2.792 26.030 1.00 90.25 346 GLN A CA 1
ATOM 2756 C C . GLN A 1 346 ? -20.360 1.974 24.736 1.00 90.25 346 GLN A C 1
ATOM 2758 O O . GLN A 1 346 ? -20.159 0.762 24.772 1.00 90.25 346 GLN A O 1
ATOM 2763 N N . LEU A 1 347 ? -20.622 2.631 23.601 1.00 90.12 347 LEU A N 1
ATOM 2764 C CA . LEU A 1 347 ? -20.629 1.984 22.290 1.00 90.12 347 LEU A CA 1
ATOM 2765 C C . LEU A 1 347 ? -19.256 1.386 21.953 1.00 90.12 347 LEU A C 1
ATOM 2767 O O . LEU A 1 347 ? -19.174 0.228 21.555 1.00 90.12 347 LEU A O 1
ATOM 2771 N N . LEU A 1 348 ? -18.179 2.154 22.138 1.00 88.75 348 LEU A N 1
ATOM 2772 C CA . LEU A 1 348 ? -16.824 1.685 21.845 1.00 88.75 348 LEU A CA 1
ATOM 2773 C C . LEU A 1 348 ? -16.416 0.530 22.768 1.00 88.75 348 LEU A C 1
ATOM 2775 O O . LEU A 1 348 ? -15.933 -0.487 22.282 1.00 88.75 348 LEU A O 1
ATOM 2779 N N . MET A 1 349 ? -16.687 0.632 24.073 1.00 87.75 349 MET A N 1
ATOM 2780 C CA . MET A 1 349 ? -16.406 -0.437 25.041 1.00 87.75 349 MET A CA 1
ATOM 2781 C C . MET A 1 349 ? -17.210 -1.713 24.773 1.00 87.75 349 MET A C 1
ATOM 2783 O O . MET A 1 349 ? -16.738 -2.801 25.088 1.00 87.75 349 MET A O 1
ATOM 2787 N N . LYS A 1 350 ? -18.407 -1.609 24.181 1.00 90.50 350 LYS A N 1
ATOM 2788 C CA . LYS A 1 350 ? -19.221 -2.776 23.813 1.00 90.50 350 LYS A CA 1
ATOM 2789 C C . LYS A 1 350 ? -18.527 -3.663 22.774 1.00 90.50 350 LYS A C 1
ATOM 2791 O O . LYS A 1 350 ? -18.654 -4.879 22.856 1.00 90.50 350 LYS A O 1
ATOM 2796 N N . PHE A 1 351 ? -17.801 -3.075 21.820 1.00 89.19 351 PHE A N 1
ATOM 2797 C CA . PHE A 1 351 ? -17.173 -3.815 20.714 1.00 89.19 351 PHE A CA 1
ATOM 2798 C C . PHE A 1 351 ? -15.650 -3.925 20.814 1.00 89.19 351 PHE A C 1
ATOM 2800 O O . PHE A 1 351 ? -15.073 -4.845 20.238 1.00 89.19 351 PHE A O 1
ATOM 2807 N N . SER A 1 352 ? -15.020 -3.031 21.577 1.00 86.81 352 SER A N 1
ATOM 2808 C CA . SER A 1 352 ? -13.587 -2.989 21.865 1.00 86.81 352 SER A CA 1
ATOM 2809 C C . SER A 1 352 ? -13.354 -2.664 23.351 1.00 86.81 352 SER A C 1
ATOM 2811 O O . SER A 1 352 ? -12.913 -1.562 23.685 1.00 86.81 352 SER A O 1
ATOM 2813 N N . PRO A 1 353 ? -13.681 -3.591 24.272 1.00 82.81 353 PRO A N 1
ATOM 2814 C CA . PRO A 1 353 ? -13.542 -3.366 25.715 1.00 82.81 353 PRO A CA 1
ATOM 2815 C C . PRO A 1 353 ? -12.081 -3.274 26.165 1.00 82.81 353 PRO A C 1
ATOM 2817 O O . PRO A 1 353 ? -11.779 -2.655 27.184 1.00 82.81 353 PRO A O 1
ATOM 2820 N N . SER A 1 354 ? -11.186 -3.910 25.416 1.00 82.19 354 SER A N 1
ATOM 2821 C CA . SER A 1 354 ? -9.749 -3.869 25.637 1.00 82.19 354 SER A CA 1
ATOM 2822 C C . SER A 1 354 ? -9.098 -2.911 24.644 1.00 82.19 354 SER A C 1
ATOM 2824 O O . SER A 1 354 ? -9.652 -2.671 23.564 1.00 82.19 354 SER A O 1
ATOM 2826 N N . PRO A 1 355 ? -7.926 -2.364 24.993 1.00 80.44 355 PRO A N 1
ATOM 2827 C CA . PRO A 1 355 ? -7.086 -1.698 24.018 1.00 80.44 355 PRO A CA 1
ATOM 2828 C C . PRO A 1 355 ? -6.823 -2.569 22.787 1.00 80.44 355 PRO A C 1
ATOM 2830 O O . PRO A 1 355 ? -6.685 -3.787 22.914 1.00 80.44 355 PRO A O 1
ATOM 2833 N N . ILE A 1 356 ? -6.753 -1.939 21.617 1.00 76.44 356 ILE A N 1
ATOM 2834 C CA . ILE A 1 356 ? -6.540 -2.630 20.347 1.00 76.44 356 ILE A CA 1
ATOM 2835 C C . ILE A 1 356 ? -5.036 -2.727 20.088 1.00 76.44 356 ILE A C 1
ATOM 2837 O O . ILE A 1 356 ? -4.313 -1.733 20.145 1.00 76.44 356 ILE A O 1
ATOM 2841 N N . GLU A 1 357 ? -4.569 -3.933 19.783 1.00 74.50 357 GLU A N 1
ATOM 2842 C CA . GLU A 1 357 ? -3.274 -4.158 19.155 1.00 74.50 357 GLU A CA 1
ATOM 2843 C C . GLU A 1 357 ? -3.385 -3.856 17.662 1.00 74.50 357 GLU A C 1
ATOM 2845 O O . GLU A 1 357 ? -3.848 -4.704 16.889 1.00 74.50 357 GLU A O 1
ATOM 2850 N N . TRP A 1 358 ? -2.983 -2.647 17.286 1.00 68.88 358 TRP A N 1
ATOM 2851 C CA . TRP A 1 358 ? -2.926 -2.197 15.899 1.00 68.88 358 TRP A CA 1
ATOM 2852 C C . TRP A 1 358 ? -1.861 -2.958 15.108 1.00 68.88 358 TRP A C 1
ATOM 2854 O O . TRP A 1 358 ? -0.749 -3.195 15.641 1.00 68.88 358 TRP A O 1
#

Sequence (358 aa):
MDTSCGGDGIRIEFAQSEVGHEYKWLVFHQSKRGSIGKLLAEYKCTDEGPNPDAFIKTISVRNAFRGRNLAIKLLETCKTYLSEDLGCTGVCLEAEEDMSRHGKLVGLYKSAGFKVIPGIKDFKLLYHGDEMYRVVPMRCELRPSDQAIVPWDVLSFSFAMELQNEVIQGEMRECLNVWEMLERFELVNFAKKARSVCLSHGHPDWLQFLVILQLLAVVNEKLTWDSIGGKTFTDKLDTVEFTNIQEPTSEQFVGLHRGQPVWNNDEYLYHVMMKNSLQLPRVALWMVRFRRMSNALEAGLLDGMMNGEDQTMVNWISLFSSLVGELGTCPQEDDIEGCGERSMRQLLMKFSPSPIEW

Secondary structure (DSSP, 8-state):
--------SEEEEEEE-SSSSEEEEEEEETTSSS-SEEEEEEE---TTSSSPEEEEEEEEE-GGGTTSSHHHHHHHHHHHHHHHTS--SEEEEEEEEEGGGTTHHHHHHHHTT-EEPTT---PEEEEETTEEEEEEEEEEE---GGG----TTTHHHHHHHHHHHHHHSSS----B-HHHHHHHTT-HHHHHHHHHHHHHTT--HHHHHHHHHHHHHHHHHHHHHTTTT-----S------EE------SS----GGGSEEPSSHHHHHHHHHHHTT-S--HHHHHHHHHGGGHHHHHTTTTTTT--HHHHHHHHHHHHHHHHHHHHHHPPP----TT--HHHHHHHHHHH--SPB--

Radius of gyration: 24.4 Å; chains: 1; bounding box: 65×49×60 Å

Organism: NCBI:txid96639

Foldseek 3Di:
DDDDDDDQQWDWDWDQDPVFQKIKIFIDGPVDDGGQWMWIKHWDPDPPDPATEIETPDIDGHPVCPPVCPSLVVLVVVLCCCCPVVVHQKYKYKQFAWPVHPCPSVVSVVLSQKDFDPDCPDFDWDDDDPTITTITMIMHGRDHPVDDPDPPLNVQVVLVVVVVSVCVVPPDPDLAFLVNLCVVLVNPVLLLVLLLLCVVVVHDLLLSLLLSVVVSLVVSVVVVPVVPPDDDDDDPLQDWDWPDDPPDPDDDLQACVPTDTRDHSLCVVLVLCVVLVWPHDPLSSVLSNCLSCLVVVVVCVCVSNHDPVVVVSSVVSVVSNVSNVCSVVDDDDDDSPPSDPVVVVVSSCNGDVTRTSD